Protein AF-A0A8J4LV87-F1 (afdb_monomer)

pLDDT: mean 82.24, std 17.72, range [28.56, 96.25]

Radius of gyration: 18.31 Å; Cα contacts (8 Å, |Δi|>4): 265; chains: 1; bounding box: 43×42×50 Å

Mean predicted aligned error: 8.81 Å

Organism: NCBI:txid1737510

Sequence (197 aa):
FRRVVCRPLVTYDTPELSGMDRFRATVAAVRSAHVLVAVHGAGAMNGFFLRPNGDTAAALLEVRPCGFGSGFPWWVDVHMAINLPRLGDEVRFHAYNIEDPSQCSPSDYELAIRQSTKPANTRAGGGHFLRDQHLTLRPDGLMAMLRHVASMLRNRQAYDAAKASGRLHGYALPGQGGGGGGGREGEGKGLGGEAEG

Solvent-accessible surface area (backbone atoms only — not comparable to full-atom values): 11666 Å² total; per-residue (Å²): 128,94,76,89,83,90,73,88,78,71,87,67,71,47,99,91,39,40,72,69,61,30,51,51,51,39,46,52,53,38,39,71,33,59,62,49,76,38,52,47,80,71,72,52,64,66,56,77,48,44,40,53,60,85,83,28,36,14,30,36,40,34,37,22,31,45,52,26,46,77,70,35,62,80,64,70,41,70,49,64,64,53,55,36,52,75,63,75,49,39,41,37,67,32,40,38,26,33,55,24,62,91,33,47,44,80,19,74,65,49,53,52,44,75,75,41,92,60,80,71,89,51,92,72,50,72,56,55,51,30,33,54,33,44,74,55,80,57,66,55,42,53,50,44,50,51,51,53,55,53,64,29,36,68,32,63,67,59,43,54,52,26,56,77,66,67,58,43,57,46,69,42,50,71,93,60,78,47,59,86,75,76,84,82,87,78,92,78,83,83,81,88,78,84,85,84,135

Nearest PDB structures (foldseek):
  8jtp-assembly1_B  TM=5.232E-01  e=1.533E+00  Klebsiella pneumoniae subsp. pneumoniae
  2yk7-assembly1_A-2  TM=2.972E-01  e=5.569E+00  Neisseria meningitidis serogroup B
  8gz3-assembly1_B  TM=3.170E-01  e=5.569E+00  Homo sapiens

InterPro domains:
  IPR007657 Glycosyltransferase 61 [PTHR20961] (21-147)

Secondary structure (DSSP, 8-state):
-----------S--SSS-HHHHHHHHHHHHHT-SEEEEETTS--GGGGG---BTTB-EEEEEEE-TTHHHH-HHHHTTTHHHHTGGGTTSEEEEEEEE--GGGEE--HHHHHHHH-SSPP--TTTTHHHHHT-EE---HHHHHHHHHHHHHHTT-HHHHHHHHHTTTTEEEE-TT-SS-------------------

Foldseek 3Di:
DPDDDDDDQDPADDPVADDPRSVVVNLVVQCPAQEDEEEQVVLVPSLVSHAADVLFAGEYEYEFFACLVVVPVVPRCPHPVPPCVVVVCSYPYAYEYEHACVFWDWDPLRVVCVVDPDHPPQPPHCSVRRRRIDGRDDPLQVVLLVVVVVVCRNPVPVSVVCVVVVNSYFYNHPPDRNDRDDDDDDDDDDDDDDDDD

Structure (mmCIF, N/CA/C/O backbone):
data_AF-A0A8J4LV87-F1
#
_entry.id   AF-A0A8J4LV87-F1
#
loop_
_atom_site.group_PDB
_atom_site.id
_atom_site.type_symbol
_atom_site.label_atom_id
_atom_site.label_alt_id
_atom_site.label_comp_id
_atom_site.label_asym_id
_atom_site.label_entity_id
_atom_site.label_seq_id
_atom_site.pdbx_PDB_ins_code
_atom_site.Cartn_x
_atom_site.Cartn_y
_atom_site.Cartn_z
_atom_site.occupancy
_atom_site.B_iso_or_equiv
_ato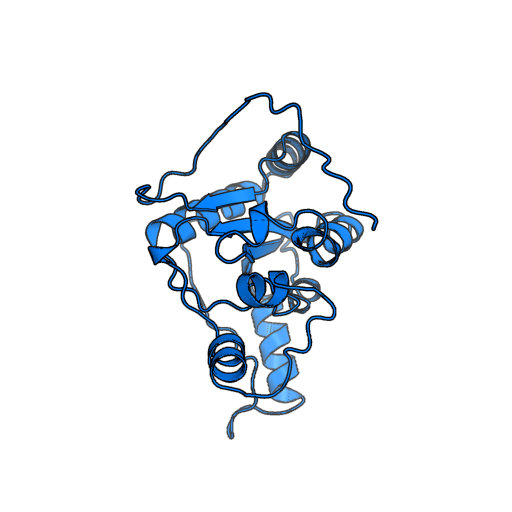m_site.auth_seq_id
_atom_site.auth_comp_id
_atom_site.auth_asym_id
_atom_site.auth_atom_id
_atom_site.pdbx_PDB_model_num
ATOM 1 N N . PHE A 1 1 ? -5.997 -6.811 17.690 1.00 64.19 1 PHE A N 1
ATOM 2 C CA . PHE A 1 1 ? -6.548 -7.875 16.820 1.00 64.19 1 PHE A CA 1
ATOM 3 C C . PHE A 1 1 ? -5.945 -9.211 17.224 1.00 64.19 1 PHE A C 1
ATOM 5 O O . PHE A 1 1 ? -4.775 -9.228 17.574 1.00 64.19 1 PHE A O 1
ATOM 12 N N . ARG A 1 2 ? -6.724 -10.303 17.236 1.00 70.94 2 ARG A N 1
ATOM 13 C CA . ARG A 1 2 ? -6.251 -11.632 17.689 1.00 70.94 2 ARG A CA 1
ATOM 14 C C . ARG A 1 2 ? -5.859 -12.578 16.545 1.00 70.94 2 ARG A C 1
ATOM 16 O O . ARG A 1 2 ? -5.210 -13.584 16.790 1.00 70.94 2 ARG A O 1
ATOM 23 N N . ARG A 1 3 ? -6.246 -12.262 15.305 1.00 82.38 3 ARG A N 1
ATOM 24 C CA . ARG A 1 3 ? -5.966 -13.057 14.101 1.00 82.38 3 ARG A CA 1
ATOM 25 C C . ARG A 1 3 ? -5.923 -12.144 12.876 1.00 82.38 3 ARG A C 1
ATOM 27 O O . ARG A 1 3 ? -6.672 -11.170 12.827 1.00 82.38 3 ARG A O 1
ATOM 34 N N . VAL A 1 4 ? -5.077 -12.481 11.904 1.00 83.62 4 VAL A N 1
ATOM 35 C CA . VAL A 1 4 ? -5.072 -11.889 10.558 1.00 83.62 4 VAL A CA 1
ATOM 36 C C . VAL A 1 4 ? -5.642 -12.924 9.590 1.00 83.62 4 VAL A C 1
ATOM 38 O O . VAL A 1 4 ? -5.271 -14.095 9.646 1.00 83.62 4 VAL A O 1
ATOM 41 N N . VAL A 1 5 ? -6.579 -12.503 8.743 1.00 88.06 5 VAL A N 1
ATOM 42 C CA . VAL A 1 5 ? -7.142 -13.320 7.662 1.00 88.06 5 VAL A CA 1
ATOM 43 C C . VAL A 1 5 ? -6.990 -12.518 6.381 1.00 88.06 5 VAL A C 1
ATOM 45 O O . VAL A 1 5 ? -7.622 -11.474 6.233 1.00 88.06 5 VAL A O 1
ATOM 48 N N . CYS A 1 6 ? -6.138 -12.994 5.479 1.00 87.31 6 CYS A N 1
ATOM 49 C CA . CYS A 1 6 ? -5.923 -12.367 4.182 1.00 87.31 6 CYS A CA 1
ATOM 50 C C . CYS A 1 6 ? -6.901 -12.958 3.168 1.00 87.31 6 CYS A C 1
ATOM 52 O O . CYS A 1 6 ? -7.077 -14.175 3.109 1.00 87.31 6 CYS A O 1
ATOM 54 N N . ARG A 1 7 ? -7.536 -12.097 2.372 1.00 88.94 7 ARG A N 1
ATOM 55 C CA . ARG A 1 7 ? -8.379 -12.508 1.249 1.00 88.94 7 ARG A CA 1
ATOM 56 C C . ARG A 1 7 ? -7.910 -11.767 0.003 1.00 88.94 7 ARG A C 1
ATOM 58 O O . ARG A 1 7 ? -7.818 -10.540 0.069 1.00 88.94 7 ARG A O 1
ATOM 65 N N . PRO A 1 8 ? -7.599 -12.470 -1.097 1.00 86.31 8 PRO A N 1
ATOM 66 C CA . PRO A 1 8 ? -7.307 -11.797 -2.348 1.00 86.31 8 PRO A CA 1
ATOM 67 C C . PRO A 1 8 ? -8.561 -11.059 -2.814 1.00 86.31 8 PRO A C 1
ATOM 69 O O . PRO A 1 8 ? -9.677 -11.573 -2.713 1.00 86.31 8 PRO A O 1
ATOM 72 N N . LEU A 1 9 ? -8.371 -9.842 -3.309 1.00 85.75 9 LEU A N 1
ATOM 73 C CA . LEU A 1 9 ? -9.439 -9.091 -3.945 1.00 85.75 9 LEU A CA 1
ATOM 74 C C . LEU A 1 9 ? -9.445 -9.443 -5.431 1.00 85.75 9 LEU A C 1
ATOM 76 O O . LEU A 1 9 ? -8.464 -9.190 -6.125 1.00 85.75 9 LEU A O 1
ATOM 80 N N . VAL A 1 10 ? -10.542 -10.017 -5.920 1.00 82.25 10 VAL A N 1
ATOM 81 C CA . VAL A 1 10 ? -10.715 -10.263 -7.356 1.00 82.25 10 VAL A CA 1
ATOM 82 C C . VAL A 1 10 ? -11.015 -8.926 -8.031 1.00 82.25 10 VAL A C 1
ATOM 84 O O . VAL A 1 10 ? -12.025 -8.281 -7.738 1.00 82.25 10 VAL A O 1
ATOM 87 N N . THR A 1 11 ? -10.101 -8.482 -8.892 1.00 80.38 11 THR A N 1
ATOM 88 C CA . THR A 1 11 ? -10.163 -7.183 -9.583 1.00 80.38 11 THR A CA 1
ATOM 89 C C . THR A 1 11 ? -10.383 -7.308 -11.087 1.00 80.38 11 THR A C 1
ATOM 91 O O . THR A 1 11 ? -10.535 -6.291 -11.758 1.00 80.38 11 THR A O 1
ATOM 94 N N . TYR A 1 12 ? -10.481 -8.524 -11.617 1.00 85.12 12 TYR A N 1
ATOM 95 C CA . TYR A 1 12 ? -10.714 -8.826 -13.029 1.00 85.12 12 TYR A CA 1
ATOM 96 C C . TYR A 1 12 ? -11.953 -9.711 -13.187 1.00 85.12 12 TYR A C 1
ATOM 98 O O . TYR A 1 12 ? -12.351 -10.388 -12.239 1.00 85.12 12 TYR A O 1
ATOM 106 N N . ASP A 1 13 ? -12.593 -9.655 -14.354 1.00 88.25 13 ASP A N 1
ATOM 107 C CA . ASP A 1 13 ? -13.734 -10.519 -14.663 1.00 88.25 13 ASP A CA 1
ATOM 108 C C . ASP A 1 13 ? -13.265 -11.970 -14.835 1.00 88.25 13 ASP A C 1
ATOM 110 O O . ASP A 1 13 ? -12.230 -12.231 -15.451 1.00 88.25 13 ASP A O 1
ATOM 114 N N . THR A 1 14 ? -14.048 -12.911 -14.315 1.00 88.06 14 THR A N 1
ATOM 115 C CA . THR A 1 14 ? -13.933 -14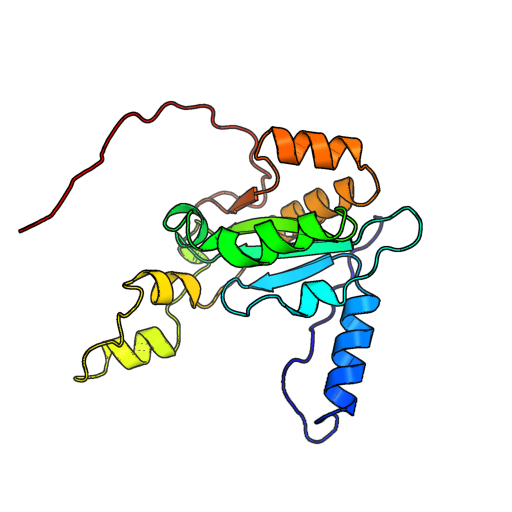.343 -14.618 1.00 88.06 14 THR A CA 1
ATOM 116 C C . THR A 1 14 ? -15.219 -14.820 -15.298 1.00 88.06 14 THR A C 1
ATOM 118 O O . THR A 1 14 ? -16.228 -14.107 -15.250 1.00 88.06 14 THR A O 1
ATOM 121 N N . PRO A 1 15 ? -15.233 -16.012 -15.924 1.00 91.62 15 PRO A N 1
ATOM 122 C CA . PRO A 1 15 ? -16.470 -16.586 -16.454 1.00 91.62 15 PRO A CA 1
ATOM 123 C C . PRO A 1 15 ? -17.586 -16.704 -15.401 1.00 91.62 15 PRO A C 1
ATOM 125 O O . PRO A 1 15 ? -18.759 -16.563 -15.730 1.00 91.62 15 PRO A O 1
ATOM 128 N N . GLU A 1 16 ? -17.225 -16.922 -14.134 1.00 90.06 16 GLU A N 1
ATOM 129 C CA . GLU A 1 16 ? -18.149 -17.119 -13.010 1.00 90.06 16 GLU A CA 1
ATOM 130 C C . GLU A 1 16 ? -18.529 -15.817 -12.286 1.00 90.06 16 GLU A C 1
ATOM 132 O O . GLU A 1 16 ? -19.520 -15.787 -11.556 1.00 90.06 16 GLU A O 1
ATOM 137 N N . LEU A 1 17 ? -17.745 -14.746 -12.444 1.00 89.69 17 LEU A N 1
ATOM 138 C CA . LEU A 1 17 ? -17.947 -13.474 -11.754 1.00 89.69 17 LEU A CA 1
ATOM 139 C C . LEU A 1 17 ? -17.496 -12.307 -12.641 1.00 89.69 17 LEU A C 1
ATOM 141 O O . LEU A 1 17 ? -16.306 -12.000 -12.724 1.00 89.69 17 LEU A O 1
ATOM 145 N N . SER A 1 18 ? -18.452 -11.619 -13.268 1.00 93.81 18 SER A N 1
ATOM 146 C CA . SER A 1 18 ? -18.162 -10.541 -14.219 1.00 93.81 18 SER A CA 1
ATOM 147 C C . SER A 1 18 ? -19.060 -9.308 -14.053 1.00 93.81 18 SER A C 1
ATOM 149 O O . SER A 1 18 ? -20.073 -9.326 -13.342 1.00 93.81 18 SER A O 1
ATOM 151 N N . GLY A 1 19 ? -18.657 -8.191 -14.666 1.00 92.06 19 GLY A N 1
ATOM 152 C CA . GLY A 1 19 ? -19.469 -6.977 -14.770 1.00 92.06 19 GLY A CA 1
ATOM 153 C C . GLY A 1 19 ? -19.918 -6.412 -13.416 1.00 92.06 19 GLY A C 1
ATOM 154 O O . GLY A 1 19 ? -19.106 -6.172 -12.516 1.00 92.06 19 GLY A O 1
ATOM 155 N N . MET A 1 20 ? -21.225 -6.171 -13.276 1.00 93.44 20 MET A N 1
ATOM 156 C CA . MET A 1 20 ? -21.805 -5.588 -12.059 1.00 93.44 20 MET A CA 1
ATOM 157 C C . MET A 1 20 ? -21.760 -6.525 -10.854 1.00 93.44 20 MET A C 1
ATOM 159 O O . MET A 1 20 ? -21.652 -6.045 -9.724 1.00 93.44 20 MET A O 1
ATOM 163 N N . ASP A 1 21 ? -21.817 -7.837 -11.070 1.00 92.31 21 ASP A N 1
ATOM 164 C CA . ASP A 1 21 ? -21.775 -8.799 -9.972 1.00 92.31 21 ASP A CA 1
ATOM 165 C C . ASP A 1 21 ? -20.362 -8.910 -9.406 1.00 92.31 21 ASP A C 1
ATOM 167 O O . ASP A 1 21 ? -20.195 -8.855 -8.184 1.00 92.31 21 ASP A O 1
ATOM 171 N N . ARG A 1 22 ? -19.333 -8.892 -10.269 1.00 92.25 22 ARG A N 1
ATOM 172 C CA . ARG A 1 22 ? -17.945 -8.694 -9.825 1.00 92.25 22 ARG A CA 1
ATOM 173 C C . ARG A 1 22 ? -17.806 -7.403 -9.036 1.00 92.25 22 ARG A C 1
ATOM 175 O O . ARG A 1 22 ? -17.307 -7.437 -7.917 1.00 92.25 22 ARG A O 1
ATOM 182 N N . PHE A 1 23 ? -18.267 -6.276 -9.581 1.00 89.56 23 PHE A N 1
ATOM 183 C CA . PHE A 1 23 ? -18.151 -4.984 -8.901 1.00 89.56 23 PHE A CA 1
ATOM 184 C C . PHE A 1 23 ? -18.770 -5.018 -7.495 1.00 89.56 23 PHE A C 1
ATOM 186 O O . PHE A 1 23 ? -18.128 -4.621 -6.522 1.00 89.56 23 PHE A O 1
ATOM 193 N N . ARG A 1 24 ? -19.992 -5.549 -7.361 1.00 91.31 24 ARG A N 1
ATOM 194 C CA . ARG A 1 24 ? -20.670 -5.700 -6.065 1.00 91.31 24 ARG A CA 1
ATOM 195 C C . ARG A 1 24 ? -19.901 -6.624 -5.123 1.00 91.31 24 ARG A C 1
ATOM 197 O O . ARG A 1 24 ? -19.767 -6.288 -3.948 1.00 91.31 24 ARG A O 1
ATOM 204 N N . ALA A 1 25 ? -19.373 -7.742 -5.619 1.00 90.88 25 ALA A N 1
ATOM 205 C CA . ALA A 1 25 ? -18.564 -8.665 -4.828 1.00 90.88 25 ALA A CA 1
ATOM 206 C C . ALA A 1 25 ? -17.263 -8.007 -4.333 1.00 90.88 25 ALA A C 1
ATOM 208 O O . ALA A 1 25 ? -16.935 -8.115 -3.150 1.00 90.88 25 ALA A O 1
ATOM 209 N N . THR A 1 26 ? -16.566 -7.256 -5.190 1.00 90.38 26 THR A N 1
ATOM 210 C CA . THR A 1 26 ? -15.373 -6.473 -4.834 1.00 90.38 26 THR A CA 1
ATOM 211 C C . THR A 1 26 ? -15.707 -5.436 -3.761 1.00 90.38 26 THR A C 1
ATOM 213 O O . THR A 1 26 ? -15.036 -5.376 -2.732 1.00 90.38 26 THR A O 1
ATOM 216 N N . VAL A 1 27 ? -16.777 -4.655 -3.948 1.00 91.44 27 VAL A N 1
ATOM 217 C CA . VAL A 1 27 ? -17.225 -3.653 -2.968 1.00 91.44 27 VAL A CA 1
ATOM 218 C C . VAL A 1 27 ? -17.591 -4.311 -1.637 1.00 91.44 27 VAL A C 1
ATOM 220 O O . VAL A 1 27 ? -17.189 -3.819 -0.584 1.00 91.44 27 VAL A O 1
ATOM 223 N N . ALA A 1 28 ? -18.315 -5.433 -1.653 1.00 91.69 28 ALA A N 1
ATOM 224 C CA . ALA A 1 28 ? -18.668 -6.170 -0.443 1.00 91.69 28 ALA A CA 1
ATOM 225 C C . ALA A 1 28 ? -17.423 -6.690 0.294 1.00 91.69 28 ALA A C 1
ATOM 227 O O . ALA A 1 28 ? -17.316 -6.530 1.512 1.00 91.69 28 ALA A O 1
ATOM 228 N N . ALA A 1 29 ? -16.454 -7.248 -0.439 1.00 92.12 29 ALA A N 1
ATOM 229 C CA . ALA A 1 29 ? -15.195 -7.715 0.125 1.00 92.12 29 ALA A CA 1
ATOM 230 C C . ALA A 1 29 ? -14.427 -6.567 0.797 1.00 92.12 29 ALA A C 1
ATOM 232 O O . ALA A 1 29 ? -14.035 -6.696 1.958 1.00 92.12 29 ALA A O 1
ATOM 233 N N . VAL A 1 30 ? -14.293 -5.423 0.120 1.00 93.62 30 VAL A N 1
ATOM 234 C CA . VAL A 1 30 ? -13.607 -4.242 0.665 1.00 93.62 30 VAL A CA 1
ATOM 235 C C . VAL A 1 30 ? -14.331 -3.691 1.893 1.00 93.62 30 VAL A C 1
ATOM 237 O O . VAL A 1 30 ? -13.698 -3.460 2.916 1.00 93.62 30 VAL A O 1
ATOM 240 N N . ARG A 1 31 ? -15.661 -3.555 1.849 1.00 93.06 31 ARG A N 1
ATOM 241 C CA . ARG A 1 31 ? -16.466 -3.070 2.987 1.00 93.06 31 ARG A CA 1
ATOM 242 C C . ARG A 1 31 ? -16.362 -3.956 4.225 1.00 93.06 31 ARG A C 1
ATOM 244 O O . ARG A 1 31 ? -16.581 -3.471 5.329 1.00 93.06 31 ARG A O 1
ATOM 251 N N . SER A 1 32 ? -16.067 -5.242 4.042 1.00 91.62 32 SER A N 1
ATOM 252 C CA . SER A 1 32 ? -15.880 -6.200 5.137 1.00 91.62 32 SER A CA 1
ATOM 253 C C . SER A 1 32 ? -14.461 -6.210 5.720 1.00 91.62 32 SER A C 1
ATOM 255 O O . SER A 1 32 ? -14.223 -6.846 6.749 1.00 91.62 32 SER A O 1
ATOM 257 N N . ALA A 1 33 ? -13.504 -5.543 5.069 1.00 93.62 33 ALA A N 1
ATOM 258 C CA . ALA A 1 33 ? -12.108 -5.538 5.477 1.00 93.62 33 ALA A CA 1
ATOM 259 C C . ALA A 1 33 ? -11.821 -4.444 6.516 1.00 93.62 33 ALA A C 1
ATOM 261 O O . ALA A 1 33 ? -12.312 -3.324 6.423 1.00 93.62 33 ALA A O 1
ATOM 262 N N . HIS A 1 34 ? -10.952 -4.757 7.480 1.00 94.38 34 HIS A N 1
ATOM 263 C CA . HIS A 1 34 ? -10.410 -3.759 8.414 1.00 94.38 34 HIS A CA 1
ATOM 264 C C . HIS A 1 34 ? -9.235 -2.987 7.805 1.00 94.38 34 HIS A C 1
ATOM 266 O O . HIS A 1 34 ? -9.019 -1.822 8.123 1.00 94.38 34 HIS A O 1
ATOM 272 N N . VAL A 1 35 ? -8.456 -3.660 6.955 1.00 95.12 35 VAL A N 1
ATOM 273 C CA . VAL A 1 35 ? -7.305 -3.095 6.254 1.00 95.12 35 VAL A CA 1
ATOM 274 C C . VAL A 1 35 ? -7.376 -3.545 4.800 1.00 95.12 35 VAL A C 1
ATOM 276 O O . VAL A 1 35 ? -7.411 -4.748 4.537 1.00 95.12 35 VAL A O 1
ATOM 279 N N . LEU A 1 36 ? -7.394 -2.596 3.869 1.00 95.31 36 LEU A N 1
ATOM 280 C CA . LEU A 1 36 ? -7.141 -2.852 2.455 1.00 95.31 36 LEU A CA 1
ATOM 281 C C . LEU A 1 36 ? -5.646 -2.677 2.199 1.00 95.31 36 LEU A C 1
ATOM 283 O O . LEU A 1 36 ? -5.089 -1.638 2.536 1.00 95.31 36 LEU A O 1
ATOM 287 N N . VAL A 1 37 ? -5.009 -3.676 1.596 1.00 94.94 37 VAL A N 1
ATOM 288 C CA . VAL A 1 37 ? -3.623 -3.572 1.127 1.00 94.94 37 VAL A CA 1
ATOM 289 C C . VAL A 1 37 ? -3.652 -3.387 -0.384 1.00 94.94 37 VAL A C 1
ATOM 291 O O . VAL A 1 37 ? -4.295 -4.173 -1.080 1.00 94.94 37 VAL A O 1
ATOM 294 N N . ALA A 1 38 ? -2.981 -2.357 -0.889 1.00 93.38 38 ALA A N 1
ATOM 295 C CA . ALA A 1 38 ? -2.899 -2.070 -2.319 1.00 93.38 38 ALA A CA 1
ATOM 296 C C . ALA A 1 38 ? -1.476 -1.655 -2.695 1.00 93.38 38 ALA A C 1
ATOM 298 O O . ALA A 1 38 ? -0.819 -0.965 -1.925 1.00 93.38 38 ALA A O 1
ATOM 299 N N . VAL A 1 39 ? -1.003 -2.053 -3.875 1.00 91.00 39 VAL A N 1
ATOM 300 C CA . VAL A 1 39 ? 0.279 -1.574 -4.409 1.00 91.00 39 VAL A CA 1
ATOM 301 C C . VAL A 1 39 ? 0.064 -0.206 -5.059 1.00 91.00 39 VAL A C 1
ATOM 303 O O . VAL A 1 39 ? -0.904 -0.008 -5.801 1.00 91.00 39 VAL A O 1
ATOM 306 N N . HIS A 1 40 ? 0.943 0.747 -4.761 1.00 81.81 40 HIS A N 1
ATOM 307 C CA . HIS A 1 40 ? 0.950 2.069 -5.369 1.00 81.81 40 HIS A CA 1
ATOM 308 C C . HIS A 1 40 ? 1.092 1.914 -6.893 1.00 81.81 40 HIS A C 1
ATOM 310 O O . HIS A 1 40 ? 1.944 1.172 -7.360 1.00 81.81 40 HIS A O 1
ATOM 316 N N . GLY A 1 41 ? 0.220 2.568 -7.666 1.00 68.44 41 GLY A N 1
ATOM 317 C CA . GLY A 1 41 ? 0.058 2.327 -9.111 1.00 68.44 41 GLY A CA 1
ATOM 318 C C . GLY A 1 41 ? -1.271 1.654 -9.472 1.00 68.44 41 GLY A C 1
ATOM 319 O O . GLY A 1 41 ? -1.857 1.982 -10.499 1.00 68.44 41 GLY A O 1
ATOM 320 N N . ALA A 1 42 ? -1.857 0.858 -8.568 1.00 63.50 42 ALA A N 1
ATOM 321 C CA . ALA A 1 42 ? -3.220 0.326 -8.719 1.00 63.50 42 ALA A CA 1
ATOM 322 C C . ALA A 1 42 ? -4.327 1.365 -8.416 1.00 63.50 42 ALA A C 1
ATOM 324 O O . ALA A 1 42 ? -5.502 1.017 -8.288 1.00 63.50 42 ALA A O 1
ATOM 325 N N . GLY A 1 43 ? -3.958 2.635 -8.203 1.00 72.06 43 GLY A N 1
ATOM 326 C CA . GLY A 1 43 ? -4.848 3.753 -7.862 1.00 72.06 43 GLY A CA 1
ATOM 327 C C . GLY A 1 43 ? -5.478 3.693 -6.465 1.00 72.06 43 GLY A C 1
ATOM 328 O O . GLY A 1 43 ? -5.930 4.720 -5.969 1.00 72.06 43 GLY A O 1
ATOM 329 N N . ALA A 1 44 ? -5.530 2.510 -5.839 1.00 87.44 44 ALA A N 1
ATOM 330 C CA . ALA A 1 44 ? -6.076 2.242 -4.505 1.00 87.44 44 ALA A CA 1
ATOM 331 C C . ALA A 1 44 ? -7.469 2.858 -4.232 1.00 87.44 44 ALA A C 1
ATOM 333 O O . ALA A 1 44 ? -7.897 2.931 -3.082 1.00 87.44 44 ALA A O 1
ATOM 334 N N . MET A 1 45 ? -8.220 3.223 -5.281 1.00 87.31 45 MET A N 1
ATOM 335 C CA . MET A 1 45 ? -9.529 3.890 -5.184 1.00 87.31 45 MET A CA 1
ATOM 336 C C . MET A 1 45 ? -10.568 3.031 -4.464 1.00 87.31 45 MET A C 1
ATOM 338 O O . MET A 1 45 ? -11.502 3.555 -3.864 1.00 87.31 45 MET A O 1
ATOM 342 N N . ASN A 1 46 ? -10.373 1.712 -4.449 1.00 88.31 46 ASN A N 1
ATOM 343 C CA . ASN A 1 46 ? -11.178 0.807 -3.638 1.00 88.31 46 ASN A CA 1
ATOM 344 C C . ASN A 1 46 ? -11.172 1.196 -2.149 1.00 88.31 46 ASN A C 1
ATOM 346 O O . ASN A 1 46 ? -12.142 0.914 -1.456 1.00 88.31 46 ASN A O 1
ATOM 350 N N . GLY A 1 47 ? -10.147 1.907 -1.663 1.00 90.50 47 GLY A N 1
ATOM 351 C CA . GLY A 1 47 ? -10.091 2.449 -0.306 1.00 90.50 47 GLY A CA 1
ATOM 352 C C . GLY A 1 47 ? -11.288 3.332 0.065 1.00 90.50 47 GLY A C 1
ATOM 353 O O . GLY A 1 47 ? -11.675 3.341 1.228 1.00 90.50 47 GLY A O 1
ATOM 354 N N . PHE A 1 48 ? -11.949 3.981 -0.901 1.00 90.56 48 PHE A N 1
ATOM 355 C CA . PHE A 1 48 ? -13.177 4.750 -0.652 1.00 90.56 48 PHE A CA 1
ATOM 356 C C . PHE A 1 48 ? -14.387 3.885 -0.282 1.00 90.56 48 PHE A C 1
ATOM 358 O O . PHE A 1 48 ? -15.357 4.388 0.280 1.00 90.56 48 PHE A O 1
ATOM 365 N N . PHE A 1 49 ? -14.352 2.585 -0.583 1.00 92.00 49 PHE A N 1
ATOM 366 C CA . PHE A 1 49 ? -15.404 1.654 -0.184 1.00 92.00 49 PHE A CA 1
ATOM 367 C C . PHE A 1 49 ? -15.165 1.040 1.196 1.00 92.00 49 PHE A C 1
ATOM 369 O O . PHE A 1 49 ? -16.057 0.349 1.686 1.00 92.00 49 PHE A O 1
ATOM 376 N N . LEU A 1 50 ? -14.010 1.267 1.834 1.00 93.88 50 LEU A N 1
ATOM 377 C CA . LEU A 1 50 ? -13.789 0.830 3.212 1.00 93.88 50 LEU A CA 1
ATOM 378 C C . LEU A 1 50 ? -14.835 1.450 4.142 1.00 93.88 50 LEU A C 1
ATOM 380 O O . LEU A 1 50 ? -15.330 2.552 3.906 1.00 93.88 50 LEU A O 1
ATOM 384 N N . ARG A 1 51 ? -15.179 0.731 5.213 1.00 91.56 51 ARG A N 1
ATOM 385 C CA . ARG A 1 51 ? -16.083 1.247 6.240 1.00 91.56 51 ARG A CA 1
ATOM 386 C C . ARG A 1 51 ? -15.501 1.067 7.632 1.00 91.56 51 ARG A C 1
ATOM 388 O O . ARG A 1 51 ? -15.036 -0.033 7.935 1.00 91.56 51 ARG A O 1
ATOM 395 N N . PRO A 1 52 ? -15.599 2.086 8.500 1.00 89.69 52 PRO A N 1
ATOM 396 C CA . PRO A 1 52 ? -15.405 1.873 9.923 1.00 89.69 52 PRO A CA 1
ATOM 397 C C . PRO A 1 52 ? -16.468 0.903 10.467 1.00 89.69 52 PRO A C 1
ATOM 399 O O . PRO A 1 52 ? -17.565 0.762 9.919 1.00 89.69 52 PRO A O 1
ATOM 402 N N . ASN A 1 53 ? -16.133 0.228 11.562 1.00 86.12 53 ASN A N 1
ATOM 403 C CA . ASN A 1 53 ? -17.014 -0.687 12.278 1.00 86.1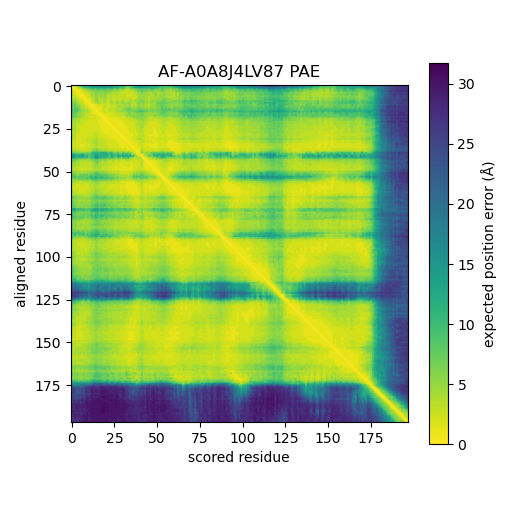2 53 ASN A CA 1
ATOM 404 C C . ASN A 1 53 ? -17.173 -0.210 13.728 1.00 86.12 53 ASN A C 1
ATOM 406 O O . ASN A 1 53 ? -16.314 -0.484 14.576 1.00 86.12 53 ASN A O 1
ATOM 410 N N . GLY A 1 54 ? -18.251 0.536 13.993 1.00 84.94 54 GLY A N 1
ATOM 411 C CA . GLY A 1 54 ? -18.439 1.253 15.257 1.00 84.94 54 GLY A CA 1
ATOM 412 C C . GLY A 1 54 ? -17.269 2.206 15.511 1.00 84.94 54 GLY A C 1
ATOM 413 O O . GLY A 1 54 ? -16.868 2.943 14.616 1.00 84.94 54 GLY A O 1
ATOM 414 N N . ASP A 1 55 ? -16.651 2.103 16.687 1.00 83.31 55 ASP A N 1
ATOM 415 C CA . ASP A 1 55 ? -15.492 2.927 17.074 1.00 83.31 55 ASP A CA 1
ATOM 416 C C . ASP A 1 55 ? -14.156 2.470 16.451 1.00 83.31 55 ASP A C 1
ATOM 418 O O . ASP A 1 55 ? -13.083 2.972 16.792 1.00 83.31 55 ASP A O 1
ATOM 422 N N . THR A 1 56 ? -14.177 1.467 15.567 1.00 89.56 56 THR A N 1
ATOM 423 C CA . THR A 1 56 ? -12.975 0.969 14.884 1.00 89.56 56 THR A CA 1
ATOM 424 C C . THR A 1 56 ? -12.892 1.567 13.485 1.00 89.56 56 THR A C 1
ATOM 426 O O . THR A 1 56 ? -13.724 1.253 12.636 1.00 89.56 56 THR A O 1
ATOM 429 N N . ALA A 1 57 ? -11.864 2.373 13.218 1.00 92.88 57 ALA A N 1
ATOM 430 C CA . ALA A 1 57 ? -11.580 2.857 11.869 1.00 92.88 57 ALA A CA 1
ATOM 431 C C . ALA A 1 57 ? -11.197 1.703 10.926 1.00 92.88 57 ALA A C 1
ATOM 433 O O . ALA A 1 57 ? -10.747 0.642 11.372 1.00 92.88 57 ALA A O 1
ATOM 434 N N . ALA A 1 58 ? -11.323 1.935 9.622 1.00 95.12 58 ALA A N 1
ATOM 435 C CA . ALA A 1 58 ? -10.667 1.108 8.614 1.00 95.12 58 ALA A CA 1
ATOM 436 C C . ALA A 1 58 ? -9.308 1.713 8.235 1.00 95.12 58 ALA A C 1
ATOM 438 O O . ALA A 1 58 ? -9.017 2.863 8.571 1.00 95.12 58 ALA A O 1
ATOM 439 N N . ALA A 1 59 ? -8.471 0.96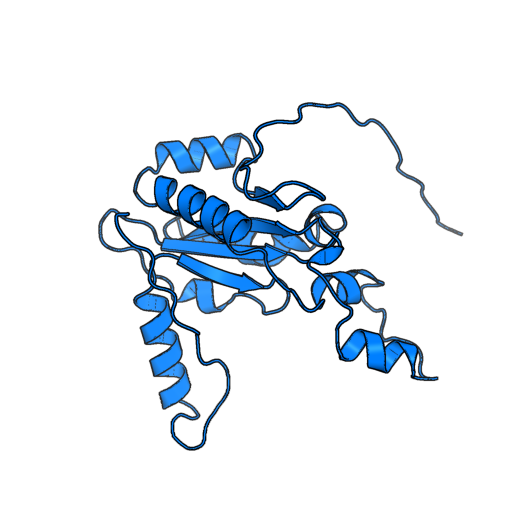4 7.519 1.00 95.50 59 ALA A N 1
ATOM 440 C CA . ALA A 1 59 ? -7.228 1.498 6.976 1.00 95.50 59 ALA A CA 1
ATOM 441 C C . ALA A 1 59 ? -6.965 1.084 5.532 1.00 95.50 59 ALA A C 1
ATOM 443 O O . ALA A 1 59 ? -7.296 -0.023 5.107 1.00 95.50 59 ALA A O 1
ATOM 444 N N . LEU A 1 60 ? -6.287 1.972 4.815 1.00 95.69 60 LEU A N 1
ATOM 445 C CA . LEU A 1 60 ? -5.572 1.652 3.592 1.00 95.69 60 LEU A CA 1
ATOM 446 C C . LEU A 1 60 ? -4.082 1.548 3.928 1.00 95.69 60 LEU A C 1
ATOM 448 O O . LEU A 1 60 ? -3.496 2.505 4.430 1.00 95.69 60 LEU A O 1
ATOM 452 N N . LEU A 1 61 ? -3.481 0.398 3.631 1.00 96.25 61 LEU A N 1
ATOM 453 C CA . LEU A 1 61 ? -2.037 0.218 3.588 1.00 96.25 61 LEU A CA 1
ATOM 454 C C . LEU A 1 61 ? -1.589 0.208 2.128 1.00 96.25 61 LEU A C 1
ATOM 456 O O . LEU A 1 61 ? -1.807 -0.763 1.402 1.00 96.25 61 LEU A O 1
ATOM 460 N N . GLU A 1 62 ? -0.957 1.291 1.707 1.00 95.44 62 GLU A N 1
ATOM 461 C CA . GLU A 1 62 ? -0.381 1.405 0.378 1.00 95.44 62 GLU A CA 1
ATOM 462 C C . GLU A 1 62 ? 1.064 0.896 0.377 1.00 95.44 62 GLU A C 1
ATOM 464 O O . GLU A 1 62 ? 1.913 1.409 1.100 1.00 95.44 62 GLU A O 1
ATOM 469 N N . VAL A 1 63 ? 1.362 -0.114 -0.434 1.00 95.69 63 VAL A N 1
ATOM 470 C CA . VAL A 1 63 ? 2.712 -0.653 -0.619 1.00 95.69 63 VAL A CA 1
ATOM 471 C C . VAL A 1 63 ? 3.374 0.070 -1.784 1.00 95.69 63 VAL A C 1
ATOM 473 O O . VAL A 1 63 ? 2.853 0.050 -2.894 1.00 95.69 63 VAL A O 1
ATOM 476 N N . ARG A 1 64 ? 4.521 0.700 -1.552 1.00 94.19 64 ARG A N 1
ATOM 477 C CA . ARG A 1 64 ? 5.248 1.498 -2.547 1.00 94.19 64 ARG A CA 1
ATOM 478 C C . ARG A 1 64 ? 6.517 0.752 -2.959 1.00 94.19 64 ARG A C 1
ATOM 480 O O . ARG A 1 64 ? 7.301 0.429 -2.064 1.00 94.19 64 ARG A O 1
ATOM 487 N N . PRO A 1 65 ? 6.720 0.441 -4.252 1.00 93.50 65 PRO A N 1
ATOM 488 C CA . PRO A 1 65 ? 7.888 -0.333 -4.665 1.00 93.50 65 PRO A CA 1
ATOM 489 C C . PRO A 1 65 ? 9.221 0.422 -4.550 1.00 93.50 65 PRO A C 1
ATOM 491 O O . PRO A 1 65 ? 9.250 1.623 -4.271 1.00 93.50 65 PRO A O 1
ATOM 494 N N . CYS A 1 66 ? 10.318 -0.314 -4.747 1.00 92.38 66 CYS A N 1
ATOM 495 C CA . CYS A 1 66 ? 11.695 0.084 -4.447 1.00 92.38 66 CYS A CA 1
ATOM 496 C C . CYS A 1 66 ? 12.071 1.480 -4.936 1.00 92.38 66 CYS A C 1
ATOM 498 O O . CYS A 1 66 ? 12.052 1.754 -6.133 1.00 92.38 66 CYS A O 1
ATOM 500 N N . GLY A 1 67 ? 12.434 2.369 -4.005 1.00 88.12 67 GLY A N 1
ATOM 501 C CA . GLY A 1 67 ? 12.856 3.735 -4.314 1.00 88.12 67 GLY A CA 1
ATOM 502 C C . GLY A 1 67 ? 11.742 4.651 -4.832 1.00 88.12 67 GLY A C 1
ATOM 503 O O . GLY A 1 67 ? 11.960 5.853 -4.963 1.00 88.12 67 GLY A O 1
ATOM 504 N N . PHE A 1 68 ? 10.537 4.137 -5.101 1.00 90.94 68 PHE A N 1
ATOM 505 C CA . PHE A 1 68 ? 9.413 4.972 -5.508 1.00 90.94 68 PHE A CA 1
ATOM 506 C C . PHE A 1 68 ? 8.925 5.825 -4.331 1.00 90.94 68 PHE A C 1
ATOM 508 O O . PHE A 1 68 ? 8.825 7.045 -4.439 1.00 90.94 68 PHE A O 1
ATOM 515 N N . GLY A 1 69 ? 8.685 5.181 -3.183 1.00 89.50 69 GLY A N 1
ATOM 516 C CA . GLY A 1 69 ? 8.179 5.830 -1.972 1.00 89.50 69 GLY A CA 1
ATOM 517 C C . GLY A 1 69 ? 9.088 6.929 -1.417 1.00 89.50 69 GLY A C 1
ATOM 518 O O . GLY A 1 69 ? 8.592 7.953 -0.949 1.00 89.50 69 GLY A O 1
ATOM 519 N N . SER A 1 70 ? 10.402 6.724 -1.486 1.00 87.81 70 SER A N 1
ATOM 520 C CA . SER A 1 70 ? 11.428 7.658 -1.010 1.00 87.81 70 SER A CA 1
ATOM 521 C C . SER A 1 70 ? 11.900 8.648 -2.082 1.00 87.81 70 SER A C 1
ATOM 523 O O . SER A 1 70 ? 12.207 9.793 -1.758 1.00 87.81 70 SER A O 1
ATOM 525 N N . GLY A 1 71 ? 11.937 8.241 -3.354 1.00 87.50 71 GLY A N 1
ATOM 526 C CA . GLY A 1 71 ? 12.465 9.050 -4.456 1.00 87.50 71 GLY A CA 1
ATOM 527 C C . GLY A 1 71 ? 11.462 10.011 -5.100 1.00 87.50 71 GLY A C 1
ATOM 528 O O . GLY A 1 71 ? 11.879 10.951 -5.774 1.00 87.50 71 GLY A O 1
ATOM 529 N N . PHE A 1 72 ? 10.151 9.810 -4.902 1.00 87.06 72 PHE A N 1
ATOM 530 C CA . PHE A 1 72 ? 9.096 10.603 -5.556 1.00 87.06 72 PHE A CA 1
ATOM 531 C C . PHE A 1 72 ? 8.068 11.155 -4.549 1.00 87.06 72 PHE A C 1
ATOM 533 O O . PHE A 1 72 ? 6.870 10.891 -4.684 1.00 87.06 72 PHE A O 1
ATOM 540 N N . PRO A 1 73 ? 8.497 11.956 -3.550 1.00 77.56 73 PRO A N 1
ATOM 541 C CA . PRO A 1 73 ? 7.644 12.402 -2.442 1.00 77.56 73 PRO A CA 1
ATOM 542 C C . PRO A 1 73 ? 6.414 13.198 -2.902 1.00 77.56 73 PRO A C 1
ATOM 544 O O . PRO A 1 73 ? 5.331 13.055 -2.344 1.00 77.56 73 PRO A O 1
ATOM 547 N N . TRP A 1 74 ? 6.548 13.995 -3.964 1.00 79.81 74 TRP A N 1
ATOM 548 C CA . TRP A 1 74 ? 5.428 14.754 -4.520 1.00 79.81 74 TRP A CA 1
ATOM 549 C C . TRP A 1 74 ? 4.410 13.873 -5.248 1.00 79.81 74 TRP A C 1
ATOM 551 O O . TRP A 1 74 ? 3.287 14.309 -5.444 1.00 79.81 74 TRP A O 1
ATOM 561 N N . TRP A 1 75 ? 4.772 12.662 -5.675 1.00 84.38 75 TRP A N 1
ATOM 562 C CA . TRP A 1 75 ? 3.890 11.782 -6.445 1.00 84.38 75 TRP A CA 1
ATOM 563 C C . TRP A 1 75 ? 3.210 10.746 -5.548 1.00 84.38 75 TRP A C 1
ATOM 565 O O . TRP A 1 75 ? 2.016 10.481 -5.673 1.00 84.38 75 TRP A O 1
ATOM 575 N N . VAL A 1 76 ? 3.945 10.181 -4.595 1.00 85.00 76 VAL A N 1
ATOM 576 C CA . VAL A 1 76 ? 3.448 9.067 -3.775 1.00 85.00 76 VAL A CA 1
ATOM 577 C C . VAL A 1 76 ? 2.225 9.441 -2.926 1.00 85.00 76 VAL A C 1
ATOM 579 O O . VAL A 1 76 ? 1.396 8.581 -2.636 1.00 85.00 76 VAL A O 1
ATOM 582 N N . ASP A 1 77 ? 2.067 10.723 -2.579 1.00 85.69 77 ASP A N 1
ATOM 583 C CA . ASP A 1 77 ? 1.031 11.195 -1.656 1.00 85.69 77 ASP A CA 1
ATOM 584 C C . ASP A 1 77 ? -0.115 11.984 -2.326 1.00 85.69 77 ASP A C 1
ATOM 586 O O . ASP A 1 77 ? -1.101 12.298 -1.659 1.00 85.69 77 ASP A O 1
ATOM 590 N N . VAL A 1 78 ? -0.081 12.259 -3.642 1.00 85.31 78 VAL A N 1
ATOM 591 C CA . VAL A 1 78 ? -1.088 13.148 -4.283 1.00 85.31 78 VAL A CA 1
ATOM 592 C C . VAL A 1 78 ? -2.517 12.605 -4.306 1.00 85.31 78 VAL A C 1
ATOM 594 O O . VAL A 1 78 ? -3.467 13.359 -4.529 1.00 85.31 78 VAL A O 1
ATOM 597 N N . HIS A 1 79 ? -2.693 11.305 -4.077 1.00 86.25 79 HIS A N 1
ATOM 598 C CA . HIS A 1 79 ? -3.997 10.653 -4.131 1.00 86.25 79 HIS A CA 1
ATOM 599 C C . HIS A 1 79 ? -4.496 10.264 -2.740 1.00 86.25 79 HIS A C 1
ATOM 601 O O . HIS A 1 79 ? -5.121 11.081 -2.064 1.00 86.25 79 HIS A O 1
ATOM 607 N N . MET A 1 80 ? -4.295 9.019 -2.307 1.00 90.19 80 MET A N 1
ATOM 608 C CA . MET A 1 80 ? -4.998 8.497 -1.130 1.00 90.19 80 MET A CA 1
ATOM 609 C C . MET A 1 80 ? -4.562 9.161 0.179 1.00 90.19 80 MET A C 1
ATOM 611 O O . MET A 1 80 ? -5.418 9.427 1.023 1.00 90.19 80 MET A O 1
ATOM 615 N N . ALA A 1 81 ? -3.279 9.506 0.316 1.00 88.69 81 ALA A N 1
ATOM 616 C CA . ALA A 1 81 ? -2.758 10.201 1.492 1.00 88.69 81 ALA A CA 1
ATOM 617 C C . ALA A 1 81 ? -3.412 11.580 1.706 1.00 88.69 81 ALA A C 1
ATOM 619 O O . ALA A 1 81 ? -3.622 11.987 2.845 1.00 88.69 81 ALA A O 1
ATOM 620 N N . ILE A 1 82 ? -3.802 12.272 0.629 1.00 88.19 82 ILE A N 1
ATOM 621 C CA . ILE A 1 82 ? -4.527 13.550 0.697 1.00 88.19 82 ILE A CA 1
ATOM 622 C C . ILE A 1 82 ? -6.041 13.345 0.820 1.00 88.19 82 ILE A C 1
ATOM 624 O O . ILE A 1 82 ? -6.703 14.059 1.574 1.00 88.19 82 ILE A O 1
ATOM 628 N N . ASN A 1 83 ? -6.619 12.412 0.059 1.00 88.94 83 ASN A N 1
ATOM 629 C CA . ASN A 1 83 ? -8.073 12.323 -0.085 1.00 88.94 83 ASN A CA 1
ATOM 630 C C . ASN A 1 83 ? -8.761 11.574 1.060 1.00 88.94 83 ASN A C 1
ATOM 632 O O . ASN A 1 83 ? -9.859 11.968 1.443 1.00 88.94 83 ASN A O 1
ATOM 636 N N . LEU A 1 84 ? -8.145 10.539 1.640 1.00 89.06 84 LEU A N 1
ATOM 637 C CA . LEU A 1 84 ? -8.773 9.786 2.734 1.00 89.06 84 LEU A CA 1
ATOM 638 C C . LEU A 1 84 ? -8.912 10.611 4.027 1.00 89.06 84 LEU A C 1
ATOM 640 O O . LEU A 1 84 ? -10.000 10.598 4.604 1.00 89.06 84 LEU A O 1
ATOM 644 N N . PRO A 1 85 ? -7.914 11.415 4.458 1.00 86.06 85 PRO A N 1
ATOM 645 C CA . PRO A 1 85 ? -8.083 12.279 5.630 1.00 86.06 85 PRO A CA 1
ATOM 646 C C . PRO A 1 85 ? -9.195 13.323 5.483 1.00 86.06 85 PRO A C 1
ATOM 648 O O . PRO A 1 85 ? -9.826 13.695 6.471 1.00 86.06 85 PRO A O 1
ATOM 651 N N . ARG A 1 86 ? -9.489 13.770 4.252 1.00 85.31 86 ARG A N 1
ATOM 652 C CA . ARG A 1 86 ? -10.605 14.695 3.973 1.00 85.31 86 ARG A CA 1
ATOM 653 C C . ARG A 1 86 ? -11.979 14.082 4.258 1.00 85.31 86 ARG A C 1
ATOM 655 O O . ARG A 1 86 ? -12.953 14.819 4.349 1.00 85.31 86 ARG A O 1
ATOM 662 N N . LEU A 1 87 ? -12.054 12.763 4.440 1.00 80.62 87 LEU A N 1
ATOM 663 C CA . LEU A 1 87 ? -13.258 12.028 4.833 1.00 80.62 87 LEU A CA 1
ATOM 664 C C . LEU A 1 87 ? -13.345 11.814 6.358 1.00 80.62 87 LEU A C 1
ATOM 666 O O . LEU A 1 87 ? -13.975 10.867 6.815 1.00 80.62 87 LEU A O 1
ATOM 670 N N . GLY A 1 88 ? -12.690 12.664 7.157 1.00 82.44 88 GLY A N 1
ATOM 671 C CA . GLY A 1 88 ? -12.805 12.645 8.621 1.00 82.44 88 GLY A CA 1
ATOM 672 C C . GLY A 1 88 ? -11.940 11.598 9.330 1.00 82.44 88 GLY A C 1
ATOM 673 O O . GLY A 1 88 ? -12.215 11.271 10.482 1.00 82.44 88 GLY A O 1
ATOM 674 N N . ASP A 1 89 ? -10.904 11.074 8.662 1.00 82.06 89 ASP A N 1
ATOM 675 C CA . ASP A 1 89 ? -10.003 10.022 9.173 1.00 82.06 89 ASP A CA 1
ATOM 676 C C . ASP A 1 89 ? -10.736 8.710 9.589 1.00 82.06 89 ASP A C 1
ATOM 678 O O . ASP A 1 89 ? -10.200 7.893 10.348 1.00 82.06 89 ASP A O 1
ATOM 682 N N . GLU A 1 90 ? -11.947 8.462 9.062 1.00 88.19 90 GLU A N 1
ATOM 683 C CA . GLU A 1 90 ? -12.664 7.177 9.203 1.00 88.19 90 GLU A CA 1
ATOM 684 C C . GLU A 1 90 ? -11.929 6.024 8.504 1.00 88.19 90 GLU A C 1
ATOM 686 O O . GLU A 1 90 ? -11.975 4.866 8.939 1.00 88.19 90 GLU A O 1
ATOM 691 N N . VAL A 1 91 ? -11.218 6.368 7.428 1.00 93.88 91 VAL A N 1
ATOM 692 C CA . VAL A 1 91 ? -10.256 5.512 6.744 1.00 93.88 91 VAL A CA 1
ATOM 693 C C . VAL A 1 91 ? -8.870 6.105 6.949 1.00 93.88 91 VAL A C 1
ATOM 695 O O . VAL A 1 91 ? -8.573 7.214 6.509 1.00 93.88 91 VAL A O 1
ATOM 698 N N . ARG A 1 92 ? -8.011 5.347 7.621 1.00 94.00 92 ARG A N 1
ATOM 699 C CA . ARG A 1 92 ? -6.668 5.774 8.008 1.00 94.00 92 ARG A CA 1
ATOM 700 C C . ARG A 1 92 ? -5.649 5.356 6.968 1.00 94.00 92 ARG A C 1
ATOM 702 O O . ARG A 1 92 ? -5.596 4.189 6.578 1.00 94.00 92 ARG A O 1
ATOM 709 N N . PHE A 1 93 ? -4.853 6.312 6.515 1.00 94.19 93 PHE A N 1
ATOM 710 C CA . PHE A 1 93 ? -3.840 6.066 5.502 1.00 94.19 93 PHE A CA 1
ATOM 711 C C . PHE A 1 93 ? -2.519 5.643 6.144 1.00 94.19 93 PHE A C 1
ATOM 713 O O . PHE A 1 93 ? -2.059 6.254 7.109 1.00 94.19 93 PHE A O 1
ATOM 720 N N . HIS A 1 94 ? -1.899 4.617 5.572 1.00 95.25 94 HIS A N 1
ATOM 721 C CA . HIS A 1 94 ? -0.556 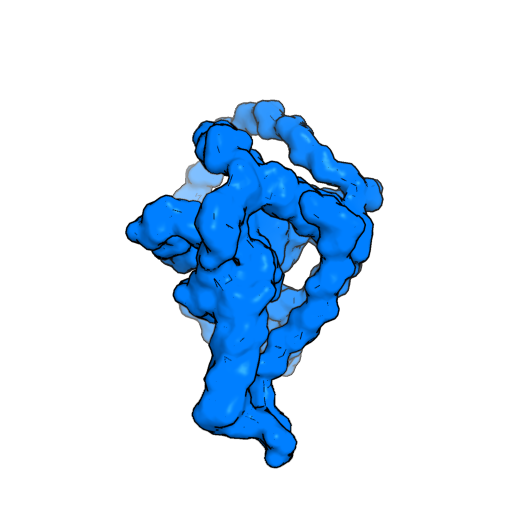4.166 5.898 1.00 95.25 94 HIS A CA 1
ATOM 722 C C . HIS A 1 94 ? 0.194 3.812 4.618 1.00 95.25 94 HIS A C 1
ATOM 724 O O . HIS A 1 94 ? -0.402 3.306 3.666 1.00 95.25 94 HIS A O 1
ATOM 730 N N . ALA A 1 95 ? 1.510 4.003 4.635 1.00 94.88 95 ALA A N 1
ATOM 731 C CA . ALA A 1 95 ? 2.382 3.622 3.532 1.00 94.88 95 ALA A CA 1
ATOM 732 C C . ALA A 1 95 ? 3.439 2.614 3.989 1.00 94.88 95 ALA A C 1
ATOM 734 O O . ALA A 1 95 ? 3.970 2.713 5.096 1.00 94.88 95 ALA A O 1
ATOM 735 N N . TYR A 1 96 ? 3.766 1.656 3.130 1.00 96.06 96 TYR A N 1
ATOM 736 C CA . TYR A 1 96 ? 4.877 0.734 3.310 1.00 96.06 96 TYR A CA 1
ATOM 737 C C . TYR A 1 96 ? 5.833 0.856 2.130 1.00 96.06 96 TYR A C 1
ATOM 739 O O . TYR A 1 96 ? 5.581 0.312 1.056 1.00 96.06 96 TYR A O 1
ATOM 747 N N . ASN A 1 97 ? 6.915 1.598 2.341 1.00 95.06 97 ASN A N 1
ATOM 748 C CA . ASN A 1 97 ? 7.970 1.795 1.361 1.00 95.06 97 ASN A CA 1
ATOM 749 C C . ASN A 1 97 ? 8.876 0.569 1.358 1.00 95.06 97 ASN A C 1
ATOM 751 O O . ASN A 1 97 ? 9.546 0.271 2.349 1.00 95.06 97 ASN A O 1
ATOM 755 N N . ILE A 1 98 ? 8.885 -0.165 0.254 1.00 95.81 98 ILE A N 1
ATOM 756 C CA . ILE A 1 98 ? 9.884 -1.200 0.034 1.00 95.81 98 ILE A CA 1
ATOM 757 C C . ILE A 1 98 ? 11.145 -0.486 -0.429 1.00 95.81 98 ILE A C 1
ATOM 759 O O . ILE A 1 98 ? 11.080 0.299 -1.358 1.00 95.81 98 ILE A O 1
ATOM 763 N N . GLU A 1 99 ? 12.272 -0.714 0.239 1.00 93.56 99 GLU A N 1
ATOM 764 C CA . GLU A 1 99 ? 13.570 -0.115 -0.118 1.00 93.56 99 GLU A CA 1
ATOM 765 C C . GLU A 1 99 ? 14.649 -1.190 -0.325 1.00 93.56 99 GLU A C 1
ATOM 767 O O . GLU A 1 99 ? 15.774 -0.898 -0.719 1.00 93.56 99 GLU A O 1
ATOM 772 N N . ASP A 1 100 ? 14.317 -2.455 -0.056 1.00 94.00 100 ASP A N 1
ATOM 773 C CA . ASP A 1 100 ? 15.177 -3.599 -0.311 1.00 94.00 100 ASP A CA 1
ATOM 774 C C . ASP A 1 100 ? 14.999 -4.068 -1.764 1.00 94.00 100 ASP A C 1
ATOM 776 O O . ASP A 1 100 ? 13.970 -4.677 -2.079 1.00 94.00 100 ASP A O 1
ATOM 780 N N . PRO A 1 101 ? 15.998 -3.855 -2.640 1.00 92.62 101 PRO A N 1
ATOM 781 C CA . PRO A 1 101 ? 15.894 -4.188 -4.057 1.00 92.62 101 PRO A CA 1
ATOM 782 C C . PRO A 1 101 ? 15.698 -5.687 -4.309 1.00 92.62 101 PRO A C 1
ATOM 784 O O . PRO A 1 101 ? 15.186 -6.053 -5.361 1.00 92.62 101 PRO A O 1
ATOM 787 N N . SER A 1 102 ? 16.031 -6.566 -3.353 1.00 94.69 102 SER A N 1
ATOM 788 C CA . SER A 1 102 ? 15.784 -8.012 -3.486 1.00 94.69 102 SER A CA 1
ATOM 789 C C . SER A 1 102 ? 14.298 -8.393 -3.470 1.00 94.69 102 SER A C 1
ATOM 791 O O . SER A 1 102 ? 13.954 -9.525 -3.802 1.00 94.69 102 SER A O 1
ATOM 793 N N . GLN A 1 103 ? 13.413 -7.468 -3.087 1.00 94.88 103 GLN A N 1
ATOM 794 C CA . GLN A 1 103 ? 11.959 -7.653 -3.090 1.00 94.88 103 GLN A CA 1
ATOM 795 C C . GLN A 1 103 ? 11.287 -7.074 -4.343 1.00 94.88 103 GLN A C 1
ATOM 797 O O . GLN A 1 103 ? 10.059 -7.099 -4.430 1.00 94.88 103 GLN A O 1
ATOM 802 N N . CYS A 1 104 ? 12.057 -6.549 -5.298 1.00 94.44 104 CYS A N 1
ATOM 803 C CA . CYS A 1 104 ? 11.542 -5.866 -6.479 1.00 94.44 104 CYS A CA 1
ATOM 804 C C . CYS A 1 104 ? 12.123 -6.457 -7.763 1.00 94.44 104 CYS A C 1
ATOM 806 O O . CYS A 1 104 ? 13.283 -6.861 -7.821 1.00 94.44 104 CYS A O 1
ATOM 808 N N . SER A 1 105 ? 11.317 -6.472 -8.819 1.00 95.12 105 SER A N 1
ATOM 809 C CA . SER A 1 105 ? 11.768 -6.806 -10.170 1.00 95.12 105 SER A CA 1
ATOM 810 C C . SER A 1 105 ? 11.104 -5.887 -11.201 1.00 95.12 105 SER A C 1
ATOM 812 O O . SER A 1 105 ? 10.024 -5.356 -10.924 1.00 95.12 105 SER A O 1
ATOM 814 N N . PRO A 1 106 ? 11.747 -5.653 -12.362 1.00 92.25 106 PRO A N 1
ATOM 815 C CA . PRO A 1 106 ? 11.181 -4.822 -13.420 1.00 92.25 106 PRO A CA 1
ATOM 816 C C . PRO A 1 106 ? 9.775 -5.269 -13.811 1.00 92.25 106 PRO A C 1
ATOM 818 O O . PRO A 1 106 ? 9.490 -6.466 -13.845 1.00 92.25 106 PRO A O 1
ATOM 821 N N . SER A 1 107 ? 8.914 -4.310 -14.136 1.00 90.06 107 SER A N 1
ATOM 822 C CA . SER A 1 107 ? 7.571 -4.606 -14.638 1.00 90.06 107 SER A CA 1
ATOM 823 C C . SER A 1 107 ? 7.611 -5.144 -16.068 1.00 90.06 107 SER A C 1
ATOM 825 O O . SER A 1 107 ? 8.551 -4.877 -16.820 1.00 90.06 107 SER A O 1
ATOM 827 N N . ASP A 1 108 ? 6.554 -5.837 -16.492 1.00 88.50 108 ASP A N 1
ATOM 828 C CA . ASP A 1 108 ? 6.446 -6.318 -17.878 1.00 88.50 108 ASP A CA 1
ATOM 829 C C . ASP A 1 108 ? 6.488 -5.149 -18.875 1.00 88.50 108 ASP A C 1
ATOM 831 O O . ASP A 1 108 ? 7.080 -5.248 -19.949 1.00 88.50 108 ASP A O 1
ATOM 835 N N . 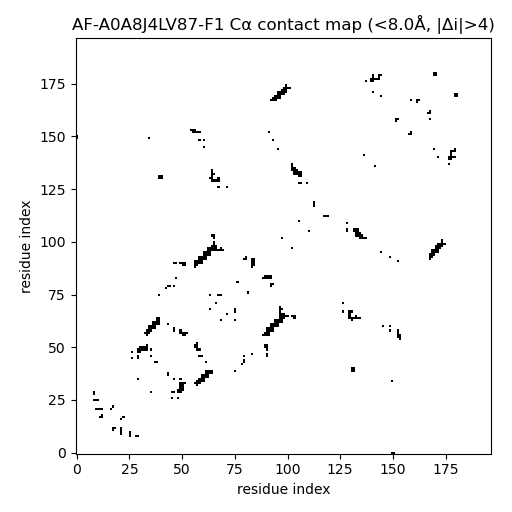TYR A 1 109 ? 5.912 -4.004 -18.488 1.00 83.94 109 TYR A N 1
ATOM 836 C CA . TYR A 1 109 ? 5.968 -2.770 -19.266 1.00 83.94 109 TYR A CA 1
ATOM 837 C C . TYR A 1 109 ? 7.398 -2.228 -19.383 1.00 83.94 109 TYR A C 1
ATOM 839 O O . TYR A 1 109 ? 7.834 -1.874 -20.477 1.00 83.94 109 TYR A O 1
ATOM 847 N N . GLU A 1 110 ? 8.152 -2.191 -18.283 1.00 87.00 110 GLU A N 1
ATOM 848 C CA . GLU A 1 110 ? 9.554 -1.768 -18.289 1.00 87.00 110 GLU A CA 1
ATOM 849 C C . GLU A 1 110 ? 10.409 -2.682 -19.177 1.00 87.00 110 GLU A C 1
ATOM 851 O O . GLU A 1 110 ? 11.198 -2.193 -19.989 1.00 87.00 110 GLU A O 1
ATOM 856 N N . LEU A 1 111 ? 10.220 -4.000 -19.072 1.00 88.81 111 LEU A N 1
ATOM 857 C CA . LEU A 1 111 ? 10.911 -4.979 -19.912 1.00 88.81 111 LEU A CA 1
ATOM 858 C C . LEU A 1 111 ? 10.575 -4.786 -21.397 1.00 88.81 111 LEU A C 1
ATOM 860 O O . LEU A 1 111 ? 11.487 -4.745 -22.224 1.00 88.81 111 LEU A O 1
ATOM 864 N N . ALA A 1 112 ? 9.296 -4.591 -21.732 1.00 86.19 112 ALA A N 1
ATOM 865 C CA . ALA A 1 112 ? 8.854 -4.355 -23.105 1.00 86.19 112 ALA A CA 1
ATOM 866 C C . ALA A 1 112 ? 9.442 -3.063 -23.694 1.00 86.19 112 ALA A C 1
ATOM 868 O O . ALA A 1 112 ? 9.875 -3.045 -24.846 1.00 86.19 112 ALA A O 1
ATOM 869 N N . ILE A 1 113 ? 9.505 -1.985 -22.908 1.00 84.62 113 ILE A N 1
ATOM 870 C CA . ILE A 1 113 ? 10.108 -0.720 -23.339 1.00 84.62 113 ILE A CA 1
ATOM 871 C C . ILE A 1 113 ? 11.615 -0.868 -23.565 1.00 84.62 113 ILE A C 1
ATOM 873 O O . ILE A 1 113 ? 12.117 -0.391 -24.577 1.00 84.62 113 ILE A O 1
ATOM 877 N N . ARG A 1 114 ? 12.336 -1.563 -22.676 1.00 84.31 114 ARG A N 1
ATOM 878 C CA . ARG A 1 114 ? 13.784 -1.806 -22.828 1.00 84.31 114 ARG A CA 1
ATOM 879 C C . ARG A 1 114 ? 14.135 -2.620 -24.073 1.00 84.31 114 ARG A C 1
ATOM 881 O O . ARG A 1 114 ? 15.228 -2.470 -24.606 1.00 84.31 114 ARG A O 1
ATOM 888 N N . GLN A 1 115 ? 13.226 -3.483 -24.514 1.00 85.25 115 GLN A N 1
ATOM 889 C CA . GLN A 1 115 ? 13.380 -4.306 -25.716 1.00 85.25 115 GLN A CA 1
ATOM 890 C C . GLN A 1 115 ? 12.870 -3.611 -26.990 1.00 85.25 115 GLN A C 1
ATOM 892 O O . GLN A 1 115 ? 13.078 -4.108 -28.096 1.00 85.25 115 GLN A O 1
ATOM 897 N N . SER A 1 116 ? 12.191 -2.472 -26.853 1.00 80.69 116 SER A N 1
ATOM 898 C CA . SER A 1 116 ? 11.582 -1.735 -27.954 1.00 80.69 116 SER A CA 1
ATOM 899 C C . SER A 1 116 ? 12.550 -0.707 -28.542 1.00 80.69 116 SER A C 1
ATOM 901 O O . SER A 1 116 ? 13.278 -0.029 -27.826 1.00 80.69 116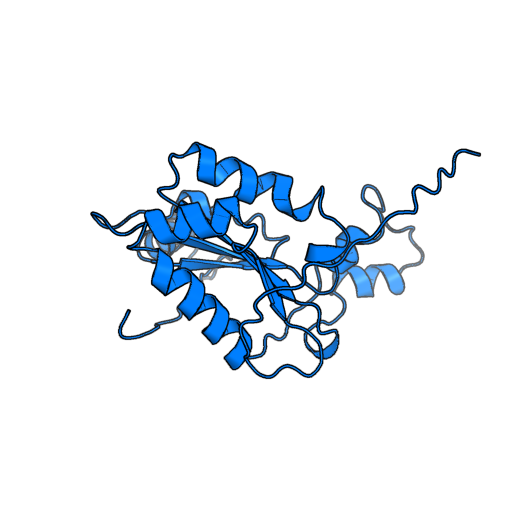 SER A O 1
ATOM 903 N N . THR A 1 117 ? 12.502 -0.518 -29.862 1.00 74.12 117 THR A N 1
ATOM 904 C CA . THR A 1 117 ? 13.164 0.610 -30.548 1.00 74.12 117 THR A CA 1
ATOM 905 C C . THR A 1 117 ? 12.345 1.902 -30.483 1.00 74.12 117 THR A C 1
ATOM 907 O O . THR A 1 117 ? 12.828 2.966 -30.870 1.00 74.12 117 THR A O 1
ATOM 910 N N . LYS A 1 118 ? 11.091 1.829 -30.014 1.00 70.06 118 LYS A N 1
ATOM 911 C CA . LYS A 1 118 ? 10.222 2.997 -29.839 1.00 70.06 118 LYS A CA 1
ATOM 912 C C . LYS A 1 118 ? 10.622 3.765 -28.579 1.00 70.06 118 LYS A C 1
ATOM 914 O O . LYS A 1 118 ? 10.835 3.130 -27.545 1.00 70.06 118 LYS A O 1
ATOM 919 N N . PRO A 1 119 ? 10.647 5.107 -28.631 1.00 64.56 119 PRO A N 1
ATOM 920 C CA . PRO A 1 119 ? 10.925 5.916 -27.456 1.00 64.56 119 PRO A CA 1
ATOM 921 C C . PRO A 1 119 ? 9.895 5.622 -26.363 1.00 64.56 119 PRO A C 1
ATOM 923 O O . PRO A 1 119 ? 8.695 5.505 -26.629 1.00 64.56 119 PRO A O 1
ATOM 926 N N . ALA A 1 120 ? 10.375 5.495 -25.129 1.00 67.44 120 ALA A N 1
ATOM 927 C CA . ALA A 1 120 ? 9.510 5.351 -23.972 1.00 67.44 120 ALA A CA 1
ATOM 928 C C . ALA A 1 120 ? 8.556 6.553 -23.886 1.00 67.44 120 ALA A C 1
ATOM 930 O O . ALA A 1 120 ? 8.971 7.695 -24.089 1.00 67.44 120 ALA A O 1
ATOM 931 N N . ASN A 1 121 ? 7.280 6.319 -23.566 1.00 64.19 121 ASN A N 1
ATOM 932 C CA . ASN A 1 121 ? 6.371 7.414 -23.233 1.00 64.19 121 ASN A CA 1
ATOM 933 C C . ASN A 1 121 ? 6.736 7.934 -21.833 1.00 64.19 121 ASN A C 1
ATOM 935 O O . ASN A 1 121 ? 6.169 7.517 -20.827 1.00 64.19 121 ASN A O 1
ATOM 939 N N . THR A 1 122 ? 7.747 8.799 -21.768 1.00 56.38 122 THR A N 1
ATOM 940 C CA . THR A 1 122 ? 8.355 9.311 -20.533 1.00 56.38 122 THR A CA 1
ATOM 941 C C . THR A 1 122 ? 7.654 10.552 -19.991 1.00 56.38 122 THR A C 1
ATOM 943 O O . THR A 1 122 ? 8.286 11.343 -19.295 1.00 56.38 122 THR A O 1
ATOM 946 N N . ARG A 1 123 ? 6.354 10.756 -20.252 1.00 54.78 123 ARG A N 1
ATOM 947 C CA . ARG A 1 123 ? 5.647 11.959 -19.769 1.00 54.78 123 ARG A CA 1
ATOM 948 C C . ARG A 1 123 ? 5.740 12.176 -18.243 1.00 54.78 123 ARG A C 1
ATOM 950 O O . ARG A 1 123 ? 5.541 13.305 -17.818 1.00 54.78 123 ARG A O 1
ATOM 957 N N . ALA A 1 124 ? 6.094 11.157 -17.445 1.00 51.50 124 ALA A N 1
ATOM 958 C CA . ALA A 1 124 ? 6.491 11.311 -16.033 1.00 51.50 124 ALA A CA 1
ATOM 959 C C . ALA A 1 124 ? 7.871 10.701 -15.667 1.00 51.50 124 ALA A C 1
ATOM 961 O O . ALA A 1 124 ? 8.129 10.362 -14.512 1.00 51.50 124 ALA A O 1
ATOM 962 N N . GLY A 1 125 ? 8.776 10.554 -16.640 1.00 65.06 125 GLY A N 1
ATOM 963 C CA . GLY A 1 125 ? 10.151 10.088 -16.426 1.00 65.06 125 GLY A CA 1
ATOM 964 C C . GLY A 1 125 ? 10.275 8.645 -15.910 1.00 65.06 125 GLY A C 1
ATOM 965 O O . GLY A 1 125 ? 9.363 7.830 -16.044 1.00 65.06 125 GLY A O 1
ATOM 966 N N . GLY A 1 126 ? 11.431 8.325 -15.314 1.00 70.69 126 GLY A N 1
ATOM 967 C CA . GLY A 1 126 ? 11.747 6.991 -14.776 1.00 70.69 126 GLY A CA 1
ATOM 968 C C . GLY A 1 126 ? 10.909 6.564 -13.564 1.00 70.69 126 GLY A C 1
ATOM 969 O O . GLY A 1 126 ? 10.924 5.391 -13.198 1.00 70.69 126 GLY A O 1
ATOM 970 N N . GLY A 1 127 ? 10.136 7.476 -12.964 1.00 80.62 127 GLY A N 1
ATOM 971 C CA . GLY A 1 127 ? 9.305 7.162 -11.801 1.00 80.62 127 GLY A CA 1
ATOM 972 C C . GLY A 1 127 ? 8.192 6.154 -12.097 1.00 80.62 127 GLY A C 1
ATOM 973 O O . GLY A 1 127 ? 7.849 5.381 -11.213 1.00 80.62 127 GLY A O 1
ATOM 974 N N . HIS A 1 128 ? 7.694 6.061 -13.338 1.00 83.81 128 HIS A N 1
ATOM 975 C CA . HIS A 1 128 ? 6.748 5.003 -13.726 1.00 83.81 128 HIS A CA 1
ATOM 976 C C . HIS A 1 128 ? 7.348 3.598 -13.620 1.00 83.81 128 HIS A C 1
ATOM 978 O O . HIS A 1 128 ? 6.662 2.680 -13.184 1.00 83.81 128 HIS A O 1
ATOM 984 N N . PHE A 1 129 ? 8.623 3.429 -13.983 1.00 86.88 129 PHE A N 1
ATOM 985 C CA . PHE A 1 129 ? 9.284 2.129 -13.871 1.00 86.88 129 PHE A CA 1
ATOM 986 C C . PHE A 1 129 ? 9.406 1.703 -12.413 1.00 86.88 129 PHE A C 1
ATOM 988 O O . PHE A 1 129 ? 9.082 0.567 -12.095 1.00 86.88 129 PHE A O 1
ATOM 995 N N . LEU A 1 130 ? 9.770 2.630 -11.522 1.00 88.75 130 LEU A N 1
ATOM 996 C CA . LEU A 1 130 ? 9.838 2.363 -10.084 1.00 88.75 130 LEU A CA 1
ATOM 997 C C . LEU A 1 130 ? 8.450 2.160 -9.464 1.00 88.75 130 LEU A C 1
ATOM 999 O O . LEU A 1 130 ? 8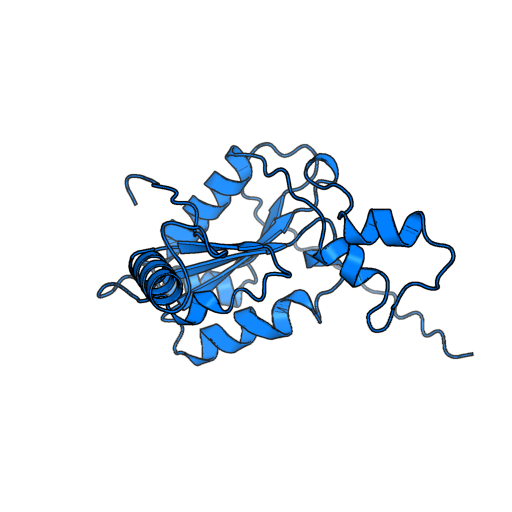.289 1.320 -8.591 1.00 88.75 130 LEU A O 1
ATOM 1003 N N . ARG A 1 131 ? 7.430 2.881 -9.933 1.00 89.06 131 ARG A N 1
ATOM 1004 C CA . ARG A 1 131 ? 6.046 2.744 -9.464 1.00 89.06 131 ARG A CA 1
ATOM 1005 C C . ARG A 1 131 ? 5.437 1.382 -9.791 1.00 89.06 131 ARG A C 1
ATOM 1007 O O . ARG A 1 131 ? 4.688 0.850 -8.984 1.00 89.06 131 ARG A O 1
ATOM 1014 N N . ASP A 1 132 ? 5.721 0.855 -10.979 1.00 88.75 132 ASP A N 1
ATOM 1015 C CA . ASP A 1 132 ? 5.010 -0.301 -11.537 1.00 88.75 132 ASP A CA 1
ATOM 1016 C C . ASP A 1 132 ? 5.762 -1.627 -11.346 1.00 88.75 132 ASP A C 1
ATOM 1018 O O . ASP A 1 132 ? 5.350 -2.643 -11.903 1.00 88.75 132 ASP A O 1
ATOM 1022 N N . GLN A 1 133 ? 6.859 -1.637 -10.579 1.00 91.75 133 GLN A N 1
ATOM 1023 C CA . GLN A 1 133 ? 7.659 -2.841 -10.334 1.00 91.75 133 GLN A CA 1
ATOM 1024 C C . GLN A 1 133 ? 6.830 -3.989 -9.753 1.00 91.75 133 GLN A C 1
ATOM 1026 O O . GLN A 1 133 ? 5.956 -3.800 -8.901 1.00 91.75 133 GLN A O 1
ATOM 1031 N N . HIS A 1 134 ? 7.191 -5.209 -10.145 1.00 93.56 134 HIS A N 1
ATOM 1032 C CA . HIS A 1 134 ? 6.681 -6.415 -9.506 1.00 93.56 134 HIS A CA 1
ATOM 1033 C C . HIS A 1 134 ? 7.308 -6.567 -8.120 1.00 93.56 134 HIS A C 1
ATOM 1035 O O . HIS A 1 134 ? 8.524 -6.426 -7.958 1.00 93.56 134 HIS A O 1
ATOM 1041 N N . LEU A 1 135 ? 6.482 -6.895 -7.125 1.00 93.75 135 LEU A N 1
ATOM 1042 C CA . LEU A 1 135 ? 6.892 -7.016 -5.727 1.00 93.75 135 LEU A CA 1
ATOM 1043 C C . LEU A 1 135 ? 6.821 -8.457 -5.225 1.00 93.75 135 LEU A C 1
ATOM 1045 O O . LEU A 1 135 ? 5.797 -9.125 -5.351 1.00 93.75 135 LEU A O 1
ATOM 1049 N N . THR A 1 136 ? 7.881 -8.886 -4.546 1.00 94.81 136 THR A N 1
ATOM 1050 C CA . THR A 1 136 ? 7.922 -10.111 -3.739 1.00 94.81 136 THR A CA 1
ATOM 1051 C C . THR A 1 136 ? 8.164 -9.727 -2.285 1.00 94.81 136 THR A C 1
ATOM 1053 O O . THR A 1 136 ? 9.299 -9.618 -1.825 1.00 94.81 136 THR A O 1
ATOM 1056 N N . LEU A 1 137 ? 7.075 -9.476 -1.558 1.00 92.62 137 LEU A N 1
ATOM 1057 C CA . LEU A 1 137 ? 7.144 -9.005 -0.177 1.00 92.62 137 LEU A CA 1
ATOM 1058 C C . LEU A 1 137 ? 7.613 -10.106 0.775 1.00 92.62 137 LEU A C 1
ATOM 1060 O O . LEU A 1 137 ? 7.083 -11.218 0.774 1.00 92.62 137 LEU A O 1
ATOM 1064 N N . ARG A 1 138 ? 8.535 -9.762 1.675 1.00 93.38 138 ARG A N 1
ATOM 1065 C CA . ARG A 1 138 ? 8.897 -10.606 2.814 1.00 93.38 138 ARG A CA 1
ATOM 1066 C C . ARG A 1 138 ? 7.716 -10.690 3.784 1.00 93.38 138 ARG A C 1
ATOM 1068 O O . ARG A 1 138 ? 7.285 -9.646 4.291 1.00 93.38 138 ARG A O 1
ATOM 1075 N N . PRO A 1 139 ? 7.229 -11.902 4.111 1.00 91.06 139 PRO A N 1
ATOM 1076 C CA . PRO A 1 139 ? 6.080 -12.070 4.996 1.00 91.06 139 PRO A CA 1
ATOM 1077 C C . PRO A 1 139 ? 6.241 -11.358 6.341 1.00 91.06 139 PRO A C 1
ATOM 1079 O O . PRO A 1 139 ? 5.331 -10.655 6.770 1.00 91.06 139 PRO A O 1
ATOM 1082 N N . ASP A 1 140 ? 7.409 -11.460 6.978 1.00 90.00 140 ASP A N 1
ATOM 1083 C CA . ASP A 1 140 ? 7.628 -10.888 8.312 1.00 90.00 140 ASP A CA 1
ATOM 1084 C C . ASP A 1 140 ? 7.537 -9.360 8.330 1.00 90.00 140 ASP A C 1
ATOM 1086 O O . ASP A 1 140 ? 6.920 -8.787 9.230 1.00 90.00 140 ASP A O 1
ATOM 1090 N N . GLY A 1 141 ? 8.100 -8.698 7.313 1.00 91.31 141 GLY A N 1
ATOM 1091 C CA . GLY A 1 141 ? 8.045 -7.242 7.171 1.00 91.31 141 GLY A CA 1
ATOM 1092 C C . GLY A 1 141 ? 6.617 -6.745 6.958 1.00 91.31 141 GLY A C 1
ATOM 1093 O O . GLY A 1 141 ? 6.141 -5.875 7.694 1.00 91.31 141 GLY A O 1
ATOM 1094 N N . LEU A 1 142 ? 5.891 -7.370 6.026 1.00 92.12 142 LEU A N 1
ATOM 1095 C CA . LEU A 1 142 ? 4.484 -7.052 5.783 1.00 92.12 142 LEU A CA 1
ATOM 1096 C C . LEU A 1 142 ? 3.631 -7.288 7.039 1.00 92.12 142 LEU A C 1
ATOM 1098 O O . LEU A 1 142 ? 2.803 -6.451 7.397 1.00 92.12 142 LEU A O 1
ATOM 1102 N N . MET A 1 143 ? 3.849 -8.398 7.747 1.00 92.06 143 MET A N 1
ATOM 1103 C CA . MET A 1 143 ? 3.108 -8.718 8.967 1.00 92.06 143 MET A CA 1
ATOM 1104 C C . MET A 1 143 ? 3.421 -7.756 10.116 1.00 92.06 143 MET A C 1
ATOM 1106 O O . MET A 1 143 ? 2.514 -7.412 10.877 1.00 92.06 143 MET A O 1
ATOM 1110 N N . ALA A 1 144 ? 4.665 -7.289 10.250 1.00 91.38 144 ALA A N 1
ATOM 1111 C CA . ALA A 1 144 ? 5.021 -6.250 11.213 1.00 91.38 144 ALA A CA 1
ATOM 1112 C C . ALA A 1 144 ? 4.278 -4.939 10.916 1.00 91.38 144 ALA A C 1
ATOM 1114 O O . ALA A 1 144 ? 3.664 -4.364 11.819 1.00 91.38 144 ALA A O 1
ATOM 1115 N N . MET A 1 145 ? 4.241 -4.521 9.647 1.00 94.00 145 MET A N 1
ATOM 1116 C CA . MET A 1 145 ? 3.507 -3.326 9.233 1.00 94.00 145 MET A CA 1
ATOM 1117 C C . MET A 1 145 ? 1.996 -3.473 9.461 1.00 94.00 145 MET A C 1
ATOM 1119 O O . MET A 1 145 ? 1.365 -2.593 10.042 1.00 94.00 145 MET A O 1
ATOM 1123 N N . LEU A 1 146 ? 1.404 -4.617 9.108 1.00 93.88 146 LEU A N 1
ATOM 1124 C CA . LEU A 1 146 ? -0.016 -4.885 9.359 1.00 93.88 146 LEU A CA 1
ATOM 1125 C C . LEU A 1 146 ? -0.359 -4.850 10.853 1.00 93.88 146 LEU A C 1
ATOM 1127 O O . LEU A 1 146 ? -1.405 -4.320 11.224 1.00 93.88 146 LEU A O 1
ATOM 1131 N N . ARG A 1 147 ? 0.511 -5.370 11.729 1.00 91.75 147 ARG A N 1
ATOM 1132 C CA . ARG A 1 147 ? 0.330 -5.270 13.190 1.00 91.75 147 ARG A CA 1
ATOM 1133 C C . ARG A 1 147 ? 0.403 -3.823 13.671 1.00 91.75 147 ARG A C 1
ATOM 1135 O O . ARG A 1 147 ? -0.393 -3.447 14.530 1.00 91.75 147 ARG A O 1
ATOM 1142 N N . HIS A 1 148 ? 1.318 -3.029 13.118 1.00 91.69 148 HIS A N 1
ATOM 1143 C CA . HIS A 1 148 ? 1.426 -1.604 13.415 1.00 91.69 148 HIS A CA 1
ATOM 1144 C C . HIS A 1 148 ? 0.147 -0.851 13.017 1.00 91.69 148 HIS A C 1
ATOM 1146 O O . HIS A 1 148 ? -0.461 -0.204 13.864 1.00 91.69 148 HIS A O 1
ATOM 1152 N N . VAL A 1 149 ? -0.340 -1.022 11.784 1.00 94.44 149 VAL A N 1
ATOM 1153 C CA . VAL A 1 149 ? -1.620 -0.443 11.327 1.00 94.44 149 VAL A CA 1
ATOM 1154 C C . VAL A 1 149 ? -2.775 -0.882 12.232 1.00 94.44 149 VAL A C 1
ATOM 1156 O O . VAL A 1 149 ? -3.553 -0.066 12.729 1.00 94.44 149 VAL A O 1
ATOM 1159 N N . ALA A 1 150 ? -2.857 -2.182 12.513 1.00 92.12 150 ALA A N 1
ATOM 1160 C CA . ALA A 1 150 ? -3.916 -2.768 13.321 1.00 92.12 150 ALA A CA 1
ATOM 1161 C C . ALA A 1 150 ? -3.923 -2.266 14.778 1.00 92.12 150 ALA A C 1
ATOM 1163 O O . ALA A 1 150 ? -4.992 -2.198 15.386 1.00 92.12 150 ALA A O 1
ATOM 1164 N N . SER A 1 151 ? -2.771 -1.917 15.361 1.00 91.12 151 SER A N 1
ATOM 1165 C CA . SER A 1 151 ? -2.714 -1.370 16.725 1.00 91.12 151 SER A CA 1
ATOM 1166 C C . SER A 1 151 ? -3.344 0.021 16.814 1.00 91.12 151 SER A C 1
ATOM 1168 O O . SER A 1 151 ? -3.878 0.392 17.860 1.00 91.12 151 SER A O 1
ATOM 1170 N N . MET A 1 152 ? -3.356 0.756 15.700 1.00 92.56 152 MET A N 1
ATOM 1171 C CA . MET A 1 152 ? -3.900 2.101 15.648 1.00 92.56 152 MET A CA 1
ATOM 1172 C C . MET A 1 152 ? -5.399 2.126 15.384 1.00 92.56 152 MET A C 1
ATOM 1174 O O . MET A 1 152 ? -6.037 3.018 15.915 1.00 92.56 152 MET A O 1
ATOM 1178 N N . LEU A 1 153 ? -6.009 1.167 14.675 1.00 92.50 153 LEU A N 1
ATOM 1179 C CA . LEU A 1 153 ? -7.417 1.257 14.220 1.00 92.50 153 LEU A CA 1
ATOM 1180 C C . LEU A 1 153 ? -8.453 1.655 15.294 1.00 92.50 153 LEU A C 1
ATOM 1182 O O . LEU A 1 153 ? -9.421 2.345 14.982 1.00 92.50 153 LEU A O 1
ATOM 1186 N N . ARG A 1 154 ? -8.250 1.256 16.557 1.00 91.19 154 ARG A N 1
ATOM 1187 C CA . ARG A 1 154 ? -9.117 1.620 17.702 1.00 91.19 154 ARG A CA 1
ATOM 1188 C C . ARG A 1 154 ? -8.586 2.768 18.559 1.00 91.19 154 ARG A C 1
ATOM 1190 O O . ARG A 1 154 ? -9.279 3.250 19.443 1.00 91.19 154 ARG A O 1
ATOM 1197 N N . ASN A 1 155 ? -7.350 3.191 18.330 1.00 92.25 155 ASN A N 1
ATOM 1198 C CA . ASN A 1 155 ? -6.670 4.218 19.099 1.00 92.25 155 ASN A CA 1
ATOM 1199 C C . ASN A 1 155 ? -6.439 5.451 18.216 1.00 92.25 155 ASN A C 1
ATOM 1201 O O . ASN A 1 155 ? -5.436 5.552 17.508 1.00 92.25 155 ASN A O 1
ATOM 1205 N N . ARG A 1 156 ? -7.406 6.376 18.231 1.00 91.38 156 ARG A N 1
ATOM 1206 C CA . ARG A 1 156 ? -7.317 7.636 17.479 1.00 91.38 156 ARG A CA 1
ATOM 1207 C C . ARG A 1 156 ? -6.118 8.474 17.921 1.00 91.38 156 ARG A C 1
ATOM 1209 O O . ARG A 1 156 ? -5.365 8.923 17.073 1.00 91.38 156 ARG A O 1
ATOM 1216 N N . GLN A 1 157 ? -5.879 8.584 19.227 1.00 93.75 157 GLN A N 1
ATOM 1217 C CA . GLN A 1 157 ? -4.756 9.353 19.766 1.00 93.75 157 GLN A CA 1
ATOM 1218 C C . GLN A 1 157 ? -3.399 8.827 19.273 1.00 93.75 157 GLN A C 1
ATOM 1220 O O . GLN A 1 157 ? -2.533 9.613 18.900 1.00 93.75 157 GLN A O 1
ATOM 1225 N N . ALA A 1 158 ? -3.210 7.504 19.225 1.00 92.56 158 ALA A N 1
ATOM 1226 C CA . ALA A 1 158 ? -1.985 6.908 18.691 1.00 92.56 158 ALA A CA 1
ATOM 1227 C C . ALA A 1 158 ? -1.814 7.175 17.190 1.00 92.56 158 ALA A C 1
ATOM 1229 O O . ALA A 1 158 ? -0.692 7.418 16.747 1.00 92.56 158 ALA A O 1
ATOM 1230 N N . TYR A 1 159 ? -2.908 7.150 16.423 1.00 93.56 159 TYR A N 1
ATOM 1231 C CA . TYR A 1 159 ? -2.879 7.510 15.007 1.00 93.56 159 TYR A CA 1
ATOM 1232 C C . TYR A 1 159 ? -2.533 8.988 14.806 1.00 93.56 159 TYR A C 1
ATOM 1234 O O . TYR A 1 159 ? -1.619 9.288 14.045 1.00 93.56 159 TYR A O 1
ATOM 1242 N N . ASP A 1 160 ? -3.179 9.895 15.537 1.00 93.06 160 ASP A N 1
ATOM 1243 C CA . ASP A 1 160 ? -2.919 11.335 15.456 1.00 93.06 160 ASP A CA 1
ATOM 1244 C C . ASP A 1 160 ? -1.470 11.657 15.858 1.00 93.06 160 ASP A C 1
ATOM 1246 O O . ASP A 1 160 ? -0.785 12.418 15.175 1.00 93.06 160 ASP A O 1
ATOM 1250 N N . ALA A 1 161 ? -0.949 10.998 16.899 1.00 94.25 161 ALA A N 1
ATOM 1251 C CA . ALA A 1 161 ? 0.452 11.113 17.294 1.00 94.25 161 ALA A CA 1
ATOM 1252 C C . ALA A 1 161 ? 1.411 10.565 16.223 1.00 94.25 161 ALA A C 1
ATOM 1254 O O . ALA A 1 161 ? 2.469 11.148 15.984 1.00 94.25 161 ALA A O 1
ATOM 1255 N N . ALA A 1 162 ? 1.079 9.449 15.566 1.00 92.69 162 ALA A N 1
ATOM 1256 C CA . ALA A 1 162 ? 1.878 8.909 14.466 1.00 92.69 162 ALA A CA 1
ATOM 1257 C C . ALA A 1 162 ? 1.861 9.841 13.246 1.00 92.69 162 ALA A C 1
ATOM 1259 O O . ALA A 1 162 ? 2.916 10.103 12.674 1.00 92.69 162 ALA A O 1
ATOM 1260 N N . LYS A 1 163 ? 0.698 10.404 12.905 1.00 91.31 163 LYS A N 1
ATOM 1261 C CA . LYS A 1 163 ? 0.513 11.403 11.844 1.00 91.31 163 LYS A CA 1
ATOM 1262 C C . LYS A 1 163 ? 1.359 12.648 12.102 1.00 91.31 163 LYS A C 1
ATOM 1264 O O . LYS A 1 163 ? 2.157 13.021 11.250 1.00 91.31 163 LYS A O 1
ATOM 1269 N N . ALA A 1 164 ? 1.261 13.224 13.300 1.00 91.75 164 ALA A N 1
ATOM 1270 C CA . ALA A 1 164 ? 2.021 14.411 13.694 1.00 91.75 164 ALA A CA 1
ATOM 1271 C C . ALA A 1 164 ? 3.546 14.191 13.712 1.00 91.75 164 ALA A C 1
ATOM 1273 O O . ALA A 1 164 ? 4.301 15.139 13.538 1.00 91.75 164 ALA A O 1
ATOM 1274 N N . SER A 1 165 ? 4.001 12.948 13.903 1.00 91.50 165 SER A N 1
ATOM 1275 C CA . SER A 1 165 ? 5.427 12.586 13.933 1.00 91.50 165 SER A CA 1
ATOM 1276 C C . SER A 1 165 ? 5.938 11.941 12.639 1.00 91.50 165 SER A C 1
ATOM 1278 O O . SER A 1 165 ? 7.042 11.404 12.630 1.00 91.50 165 SER A O 1
ATOM 1280 N N . GLY A 1 166 ? 5.151 11.937 11.555 1.00 87.56 166 GLY A N 1
ATOM 1281 C CA . GLY A 1 166 ? 5.564 11.344 10.275 1.00 87.56 166 GLY A CA 1
ATOM 1282 C C . GLY A 1 166 ? 5.758 9.820 10.311 1.00 87.56 166 GLY A C 1
ATOM 1283 O O . GLY A 1 166 ? 6.406 9.253 9.437 1.00 87.56 166 GLY A O 1
ATOM 1284 N N . ARG A 1 167 ? 5.191 9.126 11.306 1.00 88.25 167 ARG A N 1
ATOM 1285 C CA . ARG A 1 167 ? 5.338 7.672 11.524 1.00 88.25 167 ARG A CA 1
ATOM 1286 C C . ARG A 1 167 ? 4.211 6.837 10.916 1.00 88.25 167 ARG A C 1
ATOM 1288 O O . ARG A 1 167 ? 4.009 5.696 11.316 1.00 88.25 167 ARG A O 1
ATOM 1295 N N . LEU A 1 168 ? 3.458 7.386 9.964 1.00 90.19 168 LEU A N 1
ATOM 1296 C CA . LEU A 1 168 ? 2.473 6.606 9.199 1.00 90.19 168 LEU A CA 1
ATOM 1297 C C . LEU A 1 168 ? 3.129 5.728 8.125 1.00 90.19 168 LEU A C 1
ATOM 1299 O O . LEU A 1 168 ? 2.456 4.880 7.534 1.00 90.19 168 LEU A O 1
ATOM 1303 N N . HIS A 1 169 ? 4.420 5.952 7.861 1.00 90.56 169 HIS A N 1
ATOM 1304 C CA . HIS A 1 169 ? 5.193 5.276 6.829 1.00 90.56 169 HIS A CA 1
ATOM 1305 C C . HIS A 1 169 ? 6.149 4.262 7.470 1.00 90.56 169 HIS A C 1
ATOM 1307 O O . HIS A 1 169 ? 6.919 4.605 8.368 1.00 90.56 169 HIS A O 1
ATOM 1313 N N . GLY A 1 170 ? 6.104 3.015 7.001 1.00 88.75 170 GLY A N 1
ATOM 1314 C CA . GLY A 1 170 ? 7.095 1.983 7.306 1.00 88.75 170 GLY A CA 1
ATOM 1315 C C . GLY A 1 170 ? 8.085 1.810 6.155 1.00 88.75 170 GLY A C 1
ATOM 1316 O O . GLY A 1 170 ? 7.735 2.068 5.006 1.00 88.75 170 GLY A O 1
ATOM 1317 N N . TYR A 1 171 ? 9.292 1.326 6.455 1.00 89.62 171 TYR A N 1
ATOM 1318 C CA . TYR A 1 171 ? 10.357 1.116 5.469 1.00 89.62 171 TYR A CA 1
ATOM 1319 C C . TYR A 1 171 ? 10.899 -0.314 5.553 1.00 89.62 171 TYR A C 1
ATOM 1321 O O . TYR A 1 171 ? 11.271 -0.776 6.631 1.00 89.62 171 TYR A O 1
ATOM 1329 N N . ALA A 1 172 ? 10.941 -1.027 4.426 1.00 89.25 172 ALA A N 1
ATOM 1330 C CA . ALA A 1 172 ? 11.567 -2.342 4.312 1.00 89.25 172 ALA A CA 1
ATOM 1331 C C . ALA A 1 172 ? 12.999 -2.181 3.788 1.00 89.25 172 ALA A C 1
ATOM 1333 O O . ALA A 1 172 ? 13.208 -2.164 2.579 1.00 89.25 172 ALA A O 1
ATOM 1334 N N . LEU A 1 173 ? 13.969 -2.033 4.689 1.00 86.88 173 LEU A N 1
ATOM 1335 C CA . LEU A 1 173 ? 15.374 -1.800 4.339 1.00 86.88 173 LEU A CA 1
ATOM 1336 C C . LEU A 1 173 ? 16.124 -3.112 4.013 1.00 86.88 173 LEU A C 1
ATOM 1338 O O . LEU A 1 173 ? 15.755 -4.172 4.535 1.00 86.88 173 LEU A O 1
ATOM 1342 N N . PRO A 1 174 ? 17.212 -3.059 3.214 1.00 85.06 174 PRO A N 1
ATOM 1343 C CA . PRO A 1 174 ? 18.089 -4.205 2.982 1.00 85.06 174 PRO A CA 1
ATOM 1344 C C . PRO A 1 174 ? 18.569 -4.863 4.282 1.00 85.06 174 PRO A C 1
ATOM 1346 O O . PRO A 1 174 ? 18.974 -4.185 5.225 1.00 85.06 174 PRO A O 1
ATOM 1349 N N . GLY A 1 175 ? 18.534 -6.197 4.335 1.00 68.19 175 GLY A N 1
ATOM 1350 C CA . GLY A 1 175 ? 19.066 -6.979 5.461 1.00 68.19 175 GLY A CA 1
ATOM 1351 C C . GLY A 1 175 ? 18.237 -6.950 6.754 1.00 68.19 175 GLY A C 1
ATOM 1352 O O . GLY A 1 175 ? 18.557 -7.684 7.686 1.00 68.19 175 GLY A O 1
ATOM 1353 N N . GLN A 1 176 ? 17.151 -6.174 6.827 1.00 60.25 176 GLN A N 1
ATOM 1354 C CA . GLN A 1 176 ? 16.230 -6.230 7.962 1.00 60.25 176 GLN A CA 1
ATOM 1355 C C . GLN A 1 176 ? 15.154 -7.296 7.727 1.00 60.25 176 GLN A C 1
ATOM 1357 O O . GLN A 1 176 ? 14.219 -7.131 6.940 1.00 60.25 176 GLN A O 1
ATOM 1362 N N . GLY A 1 177 ? 15.272 -8.411 8.447 1.00 51.38 177 GLY A N 1
ATOM 1363 C CA . GLY A 1 177 ? 14.144 -9.299 8.697 1.00 51.38 177 GLY A CA 1
ATOM 1364 C C . GLY A 1 177 ? 13.200 -8.641 9.703 1.00 51.38 177 GLY A C 1
ATOM 1365 O O . GLY A 1 177 ? 13.537 -8.539 10.876 1.00 51.38 177 GLY A O 1
ATOM 1366 N N . GLY A 1 178 ? 12.041 -8.161 9.243 1.00 44.97 178 GLY A N 1
ATOM 1367 C CA . GLY A 1 178 ? 10.864 -7.918 10.088 1.00 44.97 178 GLY A CA 1
ATOM 1368 C C . GLY A 1 178 ? 11.061 -7.062 11.348 1.00 44.97 178 GLY A C 1
ATOM 1369 O O . GLY A 1 178 ? 10.459 -7.364 12.373 1.00 44.97 178 GLY A O 1
ATOM 1370 N N . GLY A 1 179 ? 11.877 -6.008 11.307 1.00 39.88 179 GLY A N 1
ATOM 1371 C CA . GLY A 1 179 ? 12.009 -5.050 12.406 1.00 39.88 179 GLY A CA 1
ATOM 1372 C C . GLY A 1 179 ? 11.336 -3.734 12.044 1.00 39.88 179 GLY A C 1
ATOM 1373 O O . GLY A 1 179 ? 11.846 -3.007 11.201 1.00 39.88 179 GLY A O 1
ATOM 1374 N N . GLY A 1 180 ? 10.195 -3.417 12.661 1.00 50.19 180 GLY A N 1
ATOM 1375 C CA . GLY A 1 180 ? 9.606 -2.080 12.574 1.00 50.19 180 GLY A CA 1
ATOM 1376 C C . GLY A 1 180 ? 10.601 -1.046 13.103 1.00 50.19 180 GLY A C 1
ATOM 1377 O O . GLY A 1 180 ? 10.811 -0.955 14.310 1.00 50.19 180 GLY A O 1
ATOM 1378 N N . GLY A 1 181 ? 11.251 -0.321 12.195 1.00 43.72 181 GLY A N 1
ATOM 1379 C CA . GLY A 1 181 ? 12.303 0.632 12.518 1.00 43.72 181 GLY A CA 1
ATOM 1380 C C . GLY A 1 181 ? 11.734 1.965 12.979 1.00 43.72 181 GLY A C 1
ATOM 1381 O O . GLY A 1 181 ? 11.172 2.717 12.186 1.00 43.72 181 GLY A O 1
ATOM 1382 N N . GLY A 1 182 ? 11.908 2.255 14.267 1.00 39.91 182 GLY A N 1
ATOM 1383 C CA . GLY A 1 182 ? 11.891 3.618 14.770 1.00 39.91 182 GLY A CA 1
ATOM 1384 C C . GLY A 1 182 ? 13.056 4.437 14.207 1.00 39.91 182 GLY A C 1
ATOM 1385 O O . GLY A 1 182 ? 14.127 3.901 13.945 1.00 39.91 182 GLY A O 1
ATOM 1386 N N . GLY A 1 183 ? 12.792 5.736 14.054 1.00 41.88 183 GLY A N 1
ATOM 1387 C CA . GLY A 1 183 ? 13.735 6.850 14.154 1.00 41.88 183 GLY A CA 1
ATOM 1388 C C . GLY A 1 183 ? 15.035 6.795 13.350 1.00 41.88 183 GLY A C 1
ATOM 1389 O O . GLY A 1 183 ? 16.002 6.152 13.747 1.00 41.88 183 GLY A O 1
ATOM 1390 N N . ARG A 1 184 ? 15.122 7.672 12.348 1.00 36.41 184 ARG A N 1
ATOM 1391 C CA . ARG A 1 184 ? 16.327 8.482 12.138 1.00 36.41 184 ARG A CA 1
ATOM 1392 C C . ARG A 1 184 ? 15.924 9.954 12.064 1.00 36.41 184 ARG A C 1
ATOM 1394 O O . ARG A 1 184 ? 15.395 10.400 11.054 1.00 36.41 184 ARG A O 1
ATOM 1401 N N . GLU A 1 185 ? 16.160 10.679 13.158 1.00 41.06 185 GLU A N 1
ATOM 1402 C CA . GLU A 1 185 ? 16.575 12.081 13.078 1.00 41.06 185 GLU A CA 1
ATOM 1403 C C . GLU A 1 185 ? 17.952 12.109 12.406 1.00 41.06 185 GLU A C 1
ATOM 1405 O O . GLU A 1 185 ? 18.816 11.284 12.713 1.00 41.06 185 GLU A O 1
ATOM 1410 N N . GLY A 1 186 ? 18.141 13.023 11.461 1.00 31.39 186 GLY A N 1
ATOM 1411 C CA . GLY A 1 186 ? 19.401 13.180 10.751 1.00 31.39 186 GLY A CA 1
ATOM 1412 C C . GLY A 1 186 ? 19.268 14.183 9.620 1.00 31.39 186 GLY A C 1
ATOM 1413 O O . GLY A 1 186 ? 18.703 13.879 8.576 1.00 31.39 186 GLY A O 1
ATOM 1414 N N . GLU A 1 187 ? 19.775 15.381 9.885 1.00 36.03 187 GLU A N 1
ATOM 1415 C CA . GLU A 1 187 ? 20.006 16.491 8.967 1.00 36.03 187 GLU A CA 1
ATOM 1416 C C . GLU A 1 187 ? 20.459 16.075 7.557 1.00 36.03 187 GLU A C 1
ATOM 1418 O O . GLU A 1 187 ? 21.324 15.220 7.378 1.00 36.03 187 GLU A O 1
ATOM 1423 N N . GLY A 1 188 ? 19.937 16.787 6.557 1.00 28.64 188 GLY A N 1
ATOM 1424 C CA . GLY A 1 188 ? 20.410 16.745 5.178 1.00 28.64 188 GLY A CA 1
ATOM 1425 C C . GLY A 1 188 ? 20.124 18.068 4.474 1.00 28.64 188 GLY A C 1
ATOM 1426 O O . GLY A 1 188 ? 19.110 18.222 3.802 1.00 28.64 188 GLY A O 1
ATOM 1427 N N . LYS A 1 189 ? 21.018 19.044 4.670 1.00 32.09 189 LYS A N 1
ATOM 1428 C CA . LYS A 1 189 ? 21.184 20.209 3.788 1.00 32.09 189 LYS A CA 1
ATOM 1429 C C . LYS A 1 189 ? 21.652 19.745 2.399 1.00 32.09 189 LYS A C 1
ATOM 1431 O O . LYS A 1 189 ? 22.579 18.948 2.329 1.00 32.09 189 LYS A O 1
ATOM 1436 N N . GLY A 1 190 ? 21.120 20.369 1.341 1.00 28.56 190 GLY A N 1
ATOM 1437 C CA . GLY A 1 190 ? 21.622 20.299 -0.045 1.00 28.56 190 GLY A CA 1
ATOM 1438 C C . GLY A 1 190 ? 21.235 18.998 -0.761 1.00 28.56 190 GLY A C 1
ATOM 1439 O O . GLY A 1 190 ? 21.336 17.926 -0.192 1.00 28.56 190 GLY A O 1
ATOM 1440 N N . LEU A 1 191 ? 20.770 18.988 -2.008 1.00 32.59 191 LEU A N 1
ATOM 1441 C CA . LEU A 1 191 ? 21.275 19.719 -3.166 1.00 32.59 191 LEU A CA 1
ATOM 1442 C C . LEU A 1 191 ? 20.112 20.009 -4.131 1.00 32.59 191 LEU A C 1
ATOM 1444 O O . LEU A 1 191 ? 19.559 19.093 -4.736 1.00 32.59 191 LEU A O 1
ATOM 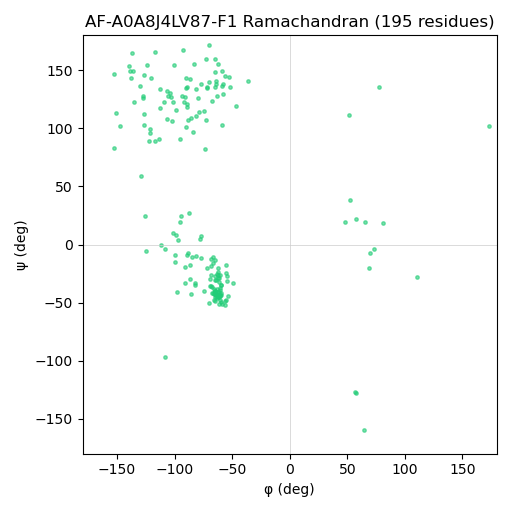1448 N N . GLY A 1 192 ? 19.761 21.285 -4.283 1.00 28.59 192 GLY A N 1
ATOM 1449 C CA . GLY A 1 192 ? 19.027 21.771 -5.447 1.00 28.59 192 GLY A CA 1
ATOM 1450 C C . GLY A 1 192 ? 20.039 22.048 -6.550 1.00 28.59 192 GLY A C 1
ATOM 1451 O O . GLY A 1 192 ? 20.703 23.078 -6.523 1.00 28.59 192 GLY A O 1
ATOM 1452 N N . GLY A 1 193 ? 20.216 21.088 -7.454 1.00 28.86 193 GLY A N 1
ATOM 1453 C CA . GLY A 1 193 ? 20.850 21.323 -8.743 1.00 28.86 193 GLY A CA 1
ATOM 1454 C C . GLY A 1 193 ? 19.761 21.694 -9.735 1.00 28.86 193 GLY A C 1
ATOM 1455 O O . GLY A 1 193 ? 19.028 20.820 -10.194 1.00 28.86 193 GLY A O 1
ATOM 1456 N N . GLU A 1 194 ? 19.635 22.986 -10.016 1.00 36.09 194 GLU A N 1
ATOM 1457 C CA . GLU A 1 194 ? 18.960 23.477 -11.211 1.00 36.09 194 GLU A CA 1
ATOM 1458 C C . GLU A 1 194 ? 19.742 22.989 -12.436 1.00 36.09 194 GLU A C 1
ATOM 1460 O O . GLU A 1 194 ? 20.957 23.167 -12.527 1.00 36.09 194 GLU A O 1
ATOM 1465 N N . ALA A 1 195 ? 19.041 22.358 -13.371 1.00 32.69 195 ALA A N 1
ATOM 1466 C CA . ALA A 1 195 ? 19.489 22.214 -14.744 1.00 32.69 195 ALA A CA 1
ATOM 1467 C C . ALA A 1 195 ? 18.402 22.833 -15.628 1.00 32.69 195 ALA A C 1
ATOM 1469 O O . ALA A 1 195 ? 17.445 22.166 -16.017 1.00 32.69 195 ALA A O 1
ATOM 1470 N N . GLU A 1 196 ? 18.541 24.133 -15.879 1.00 35.91 196 GLU A N 1
ATOM 1471 C CA . GLU A 1 196 ? 17.997 24.799 -17.061 1.00 35.91 196 GLU A CA 1
ATOM 1472 C C . GLU A 1 196 ? 19.167 25.060 -18.020 1.00 35.91 196 GLU A C 1
ATOM 1474 O O . GLU A 1 196 ? 20.208 25.571 -17.596 1.00 35.91 196 GLU A O 1
ATOM 1479 N N . GLY A 1 197 ? 18.999 24.688 -19.295 1.00 36.25 197 GLY A N 1
ATOM 1480 C CA . GLY A 1 197 ? 19.980 24.875 -20.371 1.00 36.25 197 GLY A CA 1
ATOM 1481 C C . GLY A 1 197 ? 20.057 23.694 -21.322 1.00 36.25 197 GLY A C 1
ATOM 1482 O O . GLY A 1 197 ? 20.909 22.815 -21.075 1.00 36.25 197 GLY A O 1
#